Protein 4DZD (pdb70)

Secondary structure (DSSP, 8-state):
-EEEEEEE-GGGSSSHHHHHHHHHTT----EEEEEEEEEETTEEEEEEEESS-----SSEEEEEEEE------TT-EEEEEEEE--EEEEE-TT--B-TTSPBPEEEEE--SHHHHHHHHHHHHGGGEEEEEEEEEEPPPEESSSSTT--EE--EEEEEEEEES-HHHHHHHHHH--SS-GGGT---EEEEE-

GO terms:
  GO:0005515 protein binding (F, IDA)
  GO:0003723 RNA binding (F, IDA)
  GO:0032991 protein-containing complex (C, IDA)
  GO:0004521 RNA endonuclease activity (F, IDA)
  GO:0051607 defense response to virus (P, IMP)
  GO:0006396 RNA processing (P, IMP)
  GO:0005515 protein binding (F, IPI)
  GO:0032991 protein-containing complex (C, IPI)
  GO:0099048 CRISPR-cas system (P, IDA)

CATH classification: 3.30.70.1200 (+1 more: 3.30.70.1210)

B-factor: mean 29.51, std 12.32, range [10.91, 77.41]

Organism: Escherichia coli (strain K12) (NCBI:txid83333)

InterPro domains:
  IPR010179 CRISPR-associated protein Cse3 [PF08798] (1-198)
  IPR010179 CRISPR-associated protein Cse3 [SM01101] (1-198)
  IPR010179 CRISPR-associated protein Cse3 [TIGR01907] (1-199)

Sequence (193 aa):
MMYLSKVIIARAWSRDLYQLHQGLWHLFPNDFLFHVEKRNTPEGCHVLLQSAQMPVSTAVATVIKTKQVEFQLQVGVPLYFRLRANPIKTILDNQKRLDSKGNIKRCRVPLIKEAEQIAWLQRKLGNAARVEDVHPISSERPQQYFSGDGKSGKIQQTVCFEGVLTINNDAPALIDLVQQGIGPAKSMGCGLLSLAPL

Solvent-accessible surface area: 11169 Å² total; per-residue (Å²): 56,42,40,1,55,0,30,0,34,84,58,142,5,158,66,4,154,47,0,51,79,9,0,154,107,0,45,92,147,178,18,9,1,8,17,58,110,70,115,22,114,86,2,0,31,0,20,0,6,2,73,92,107,13,67,57,46,107,34,0,64,30,82,120,46,122,105,39,135,63,141,33,104,104,47,44,52,9,114,6,60,0,40,0,13,1,39,80,71,67,95,12,129,122,142,124,108,55,117,172,48,90,47,93,161,39,163,36,35,10,130,139,104,80,59,4,40,46,8,0,93,153,82,4,44,106,2,8,153,16,77,73,19,109,22,81,82,49,209,46,44,112,100,54,85,91,86,197,20,39,84,18,56,3,4,6,0,68,13,33,0,30,2,74,44,17,100,36,0,51,70,31,9,91,108,7,5,16,39,29,74,53,29,2,0,0,3,3,26,40,44,106,132

Structure (mmCIF, N/CA/C/O backbone):
data_4DZD
#
_entry.id   4DZD
#
_cell.length_a   59.900
_cell.length_b   59.900
_cell.length_c   128.660
_cell.angle_alpha   90.00
_cell.angle_beta   90.00
_cell.angle_gamma   90.00
#
_symmetry.space_group_name_H-M   'P 41 21 2'
#
loop_
_entity.id
_entity.type
_entity.pdbx_description
1 polymer 'Uncharacterized protein ygcH'
2 non-polymer GLYCEROL
3 water water
#
loop_
_atom_site.group_PDB
_atom_site.id
_atom_site.type_symbol
_atom_site.label_atom_id
_atom_site.label_alt_id
_atom_site.label_comp_id
_atom_site.label_asym_id
_atom_site.label_entity_id
_atom_site.label_seq_id
_atom_site.pdbx_PDB_ins_code
_atom_site.Cartn_x
_atom_site.Cartn_y
_atom_site.Cartn_z
_atom_site.occupancy
_atom_site.B_iso_or_equiv
_atom_site.auth_seq_id
_atom_site.auth_comp_id
_atom_site.auth_asym_id
_atom_site.auth_atom_id
_atom_site.pdbx_PDB_model_num
ATOM 1 N N A MET A 1 20 ? -25.154 -11.643 -5.410 0.49 41.02 1 MET A N 1
ATOM 2 N N B MET A 1 20 ? -25.135 -11.559 -5.581 0.51 41.04 1 MET A N 1
ATOM 3 C CA A MET A 1 20 ? -26.281 -10.913 -4.843 0.49 36.62 1 MET A CA 1
ATOM 4 C CA B MET A 1 20 ? -26.286 -11.011 -4.876 0.51 36.63 1 MET A CA 1
ATOM 5 C C A MET A 1 20 ? -27.530 -11.085 -5.709 0.49 35.56 1 MET A C 1
ATOM 6 C C B MET A 1 20 ? -27.554 -11.220 -5.690 0.51 35.56 1 MET A C 1
ATOM 7 O O A MET A 1 20 ? -27.437 -11.406 -6.895 0.49 35.79 1 MET A O 1
ATOM 8 O O B MET A 1 20 ? -27.498 -11.674 -6.833 0.51 35.82 1 MET A O 1
ATOM 17 N N . TYR A 1 21 ? -28.697 -10.876 -5.104 1.00 30.14 2 TYR A N 1
ATOM 18 C CA . TYR A 1 21 ? -29.971 -11.004 -5.805 1.00 28.50 2 TYR A CA 1
ATOM 19 C C . TYR A 1 21 ? -30.643 -9.660 -5.997 1.00 25.71 2 TYR A C 1
ATOM 20 O O . TYR A 1 21 ? -30.567 -8.790 -5.133 1.00 23.20 2 TYR A O 1
ATOM 29 N N . LEU A 1 22 ? -31.321 -9.504 -7.125 1.00 21.00 3 LEU A N 1
ATOM 30 C CA . LEU A 1 22 ? -32.111 -8.324 -7.391 1.00 20.52 3 LEU A CA 1
ATOM 31 C C . LEU A 1 22 ? -33.547 -8.777 -7.548 1.00 27.48 3 LEU A C 1
ATOM 32 O O . LEU A 1 22 ? -33.831 -9.678 -8.334 1.00 24.57 3 LEU A O 1
ATOM 37 N N . SER A 1 23 ? -34.449 -8.167 -6.791 1.00 22.75 4 SER A N 1
ATOM 38 C CA . SER A 1 23 ? -35.854 -8.538 -6.862 1.00 22.30 4 SER A CA 1
ATOM 39 C C . SER A 1 23 ? -36.738 -7.316 -7.011 1.00 24.05 4 SER A C 1
ATOM 40 O O . SER A 1 23 ? -36.412 -6.223 -6.531 1.00 21.68 4 SER A O 1
ATOM 43 N N . LYS A 1 24 ? -37.859 -7.514 -7.689 1.00 21.80 5 LYS A N 1
ATOM 44 C CA . LYS A 1 24 ? -38.933 -6.538 -7.716 1.00 26.50 5 LYS A CA 1
ATOM 45 C C . LYS A 1 24 ? -39.940 -6.946 -6.646 1.00 27.69 5 LYS A C 1
ATOM 46 O O . LYS A 1 24 ? -40.415 -8.087 -6.637 1.00 23.65 5 LYS A O 1
ATOM 52 N N . VAL A 1 25 ? -40.266 -6.005 -5.763 1.00 21.39 6 VAL A N 1
ATOM 53 C CA . VAL A 1 25 ? -41.116 -6.261 -4.607 1.00 22.06 6 VAL A CA 1
ATOM 54 C C . VAL A 1 25 ? -42.185 -5.187 -4.543 1.00 27.30 6 VAL A C 1
ATOM 55 O O . VAL A 1 25 ? -41.921 -4.022 -4.840 1.00 28.03 6 VAL A O 1
ATOM 59 N N . ILE A 1 26 ? -43.399 -5.586 -4.176 1.00 24.99 7 ILE A N 1
ATOM 60 C CA . ILE A 1 26 ? -44.490 -4.643 -3.994 1.00 26.63 7 ILE A CA 1
ATOM 61 C C . ILE A 1 26 ? -45.009 -4.711 -2.568 1.00 30.63 7 ILE A C 1
ATOM 62 O O . ILE A 1 26 ? -45.451 -5.763 -2.108 1.00 26.86 7 ILE A O 1
ATOM 67 N N . ILE A 1 27 ? -44.959 -3.587 -1.866 1.00 27.13 8 ILE A N 1
ATOM 68 C CA . ILE A 1 27 ? -45.437 -3.538 -0.489 1.00 28.26 8 ILE A CA 1
ATOM 69 C C . ILE A 1 27 ? -46.829 -2.916 -0.436 1.00 28.44 8 ILE A C 1
ATOM 70 O O . ILE A 1 27 ? -47.052 -1.835 -0.984 1.00 30.59 8 ILE A O 1
ATOM 75 N N . ALA A 1 28 ? -47.754 -3.610 0.223 1.00 30.85 9 ALA A N 1
ATOM 76 C CA . ALA A 1 28 ? -49.143 -3.166 0.353 1.00 30.17 9 ALA A CA 1
ATOM 77 C C . ALA A 1 28 ? -49.224 -1.735 0.870 1.00 34.18 9 ALA A C 1
ATOM 78 O O . ALA A 1 28 ? -48.446 -1.339 1.734 1.00 30.78 9 ALA A O 1
ATOM 80 N N . ARG A 1 29 ? -50.177 -0.966 0.355 1.00 36.24 10 ARG A N 1
ATOM 81 C CA . ARG A 1 29 ? -50.290 0.443 0.716 1.00 41.56 10 ARG A CA 1
ATOM 82 C C . ARG A 1 29 ? -50.366 0.675 2.221 1.00 39.51 10 ARG A C 1
ATOM 83 O O . ARG A 1 29 ? -49.656 1.524 2.764 1.00 36.17 10 ARG A O 1
ATOM 91 N N . ALA A 1 30 ? -51.237 -0.073 2.889 1.00 41.97 11 ALA A N 1
ATOM 92 C CA . ALA A 1 30 ? -51.468 0.118 4.317 1.00 43.18 11 ALA A CA 1
ATOM 93 C C . ALA A 1 30 ? -50.199 -0.134 5.121 1.00 40.33 11 ALA A C 1
ATOM 94 O O . ALA A 1 30 ? -50.092 0.275 6.275 1.00 39.72 11 ALA A O 1
ATOM 96 N N . TRP A 1 31 ? -49.235 -0.798 4.495 1.00 35.48 12 TRP A N 1
ATOM 97 C CA . TRP A 1 31 ? -48.018 -1.203 5.181 1.00 39.14 12 TRP A CA 1
ATOM 98 C C . TRP A 1 31 ? -46.783 -0.513 4.624 1.00 33.61 12 TRP A C 1
ATOM 99 O O . TRP A 1 31 ? -45.654 -0.899 4.922 1.00 35.12 12 TRP A O 1
ATOM 110 N N . SER A 1 32 ? -47.000 0.508 3.806 1.00 34.91 13 SER A N 1
ATOM 111 C CA . SER A 1 32 ? -45.895 1.270 3.251 1.00 34.50 13 SER A CA 1
ATOM 112 C C . SER A 1 32 ? -46.212 2.762 3.266 1.00 33.80 13 SER A C 1
ATOM 113 O O . SER A 1 32 ? -45.766 3.511 2.407 1.00 29.95 13 SER A O 1
ATOM 116 N N . ARG A 1 33 ? -46.989 3.193 4.253 1.00 32.10 14 ARG A N 1
ATOM 117 C CA . ARG A 1 33 ? -47.367 4.600 4.332 1.00 41.77 14 ARG A CA 1
ATOM 118 C C . ARG A 1 33 ? -46.265 5.475 4.931 1.00 42.53 14 ARG A C 1
ATOM 119 O O . ARG A 1 33 ? -46.038 6.599 4.471 1.00 33.77 14 ARG A O 1
ATOM 127 N N . ASP A 1 34 ? -45.577 4.959 5.947 1.00 37.16 15 ASP A N 1
ATOM 128 C CA . ASP A 1 34 ? -44.458 5.692 6.546 1.00 43.68 15 ASP A CA 1
ATOM 129 C C . ASP A 1 34 ? -43.100 5.128 6.124 1.00 43.01 15 ASP A C 1
ATOM 130 O O . ASP A 1 34 ? -42.938 3.923 5.925 1.00 39.15 15 ASP A O 1
ATOM 135 N N . LEU A 1 35 ? -42.132 6.023 5.984 1.00 38.27 16 LEU A N 1
ATOM 136 C CA . LEU A 1 35 ? -40.761 5.661 5.648 1.00 36.94 16 LEU A CA 1
ATOM 137 C C . LEU A 1 35 ? -40.242 4.528 6.557 1.00 33.34 16 LEU A C 1
ATOM 138 O O . LEU A 1 35 ? -39.617 3.564 6.104 1.00 32.40 16 LEU A O 1
ATOM 143 N N . TYR A 1 36 ? -40.504 4.659 7.849 1.00 36.44 17 TYR A N 1
ATOM 144 C CA . TYR A 1 36 ? -40.097 3.659 8.822 1.00 35.06 17 TYR A CA 1
ATOM 145 C C . TYR A 1 36 ? -40.618 2.263 8.453 1.00 34.17 17 TYR A C 1
ATOM 146 O O . TYR A 1 36 ? -39.928 1.260 8.632 1.00 29.02 17 TYR A O 1
ATOM 155 N N . GLN A 1 37 ? -41.839 2.206 7.930 1.00 28.15 18 GLN A N 1
ATOM 156 C CA . GLN A 1 37 ? -42.503 0.935 7.643 1.00 32.37 18 GLN A CA 1
ATOM 157 C C . GLN A 1 37 ? -41.848 0.159 6.503 1.00 33.29 18 GLN A C 1
ATOM 158 O O . GLN A 1 37 ? -41.827 -1.079 6.507 1.00 26.44 18 GLN A O 1
ATOM 164 N N . LEU A 1 38 ? -41.346 0.883 5.507 1.00 29.53 19 LEU A N 1
ATOM 165 C CA . LEU A 1 38 ? -40.781 0.233 4.328 1.00 29.46 19 LEU A CA 1
ATOM 166 C C . LEU A 1 38 ? -39.689 -0.753 4.713 1.00 24.08 19 LEU A C 1
ATOM 167 O O . LEU A 1 38 ? -39.788 -1.940 4.397 1.00 22.86 19 LEU A O 1
ATOM 172 N N . HIS A 1 39 ? -38.648 -0.271 5.393 1.00 20.96 20 HIS A N 1
ATOM 173 C CA . HIS A 1 39 ? -37.557 -1.156 5.804 1.00 22.57 20 HIS A CA 1
ATOM 174 C C . HIS A 1 39 ? -38.108 -2.342 6.615 1.00 23.51 20 HIS A C 1
ATOM 175 O O . HIS A 1 39 ? -37.718 -3.489 6.401 1.00 24.31 20 HIS A O 1
ATOM 182 N N . GLN A 1 40 ? -39.021 -2.059 7.539 1.00 24.52 21 GLN A N 1
ATOM 183 C CA . GLN A 1 40 ? -39.600 -3.103 8.389 1.00 25.63 21 GLN A CA 1
ATOM 184 C C . GLN A 1 40 ? -40.254 -4.211 7.576 1.00 23.18 21 GLN A C 1
ATOM 185 O O . GLN A 1 40 ? -40.026 -5.393 7.824 1.00 25.68 21 GLN A O 1
ATOM 191 N N . GLY A 1 41 ? -41.094 -3.811 6.625 1.00 25.20 22 GLY A N 1
ATOM 192 C CA . GLY A 1 41 ? -41.777 -4.746 5.757 1.00 25.58 22 GLY A CA 1
ATOM 193 C C . GLY A 1 41 ? -40.795 -5.562 4.945 1.00 25.17 22 GLY A C 1
ATOM 194 O O . GLY A 1 41 ? -40.971 -6.766 4.770 1.00 19.50 22 GLY A O 1
ATOM 195 N N . LEU A 1 42 ? -39.750 -4.909 4.444 1.00 20.42 23 LEU A N 1
ATOM 196 C CA . LEU A 1 42 ? -38.747 -5.594 3.635 1.00 17.35 23 LEU A CA 1
ATOM 197 C C . LEU A 1 42 ? -37.902 -6.566 4.465 1.00 19.34 23 LEU A C 1
ATOM 198 O O . LEU A 1 42 ? -37.530 -7.650 4.002 1.00 21.14 23 LEU A O 1
ATOM 203 N N . TRP A 1 43 ? -37.592 -6.167 5.691 1.00 19.52 24 TRP A N 1
ATOM 204 C CA . TRP A 1 43 ? -36.820 -7.001 6.606 1.00 22.99 24 TRP A CA 1
ATOM 205 C C . TRP A 1 43 ? -37.493 -8.363 6.800 1.00 21.18 24 TRP A C 1
ATOM 206 O O . TRP A 1 43 ? -36.814 -9.385 6.904 1.00 17.88 24 TRP A O 1
ATOM 217 N N . HIS A 1 44 ? -38.824 -8.382 6.847 1.00 22.06 25 HIS A N 1
ATOM 218 C CA . HIS A 1 44 ? -39.546 -9.641 7.070 1.00 22.64 25 HIS A CA 1
ATOM 219 C C . HIS A 1 44 ? -39.474 -10.618 5.894 1.00 25.51 25 HIS A C 1
ATOM 220 O O . HIS A 1 44 ? -39.977 -11.744 5.988 1.00 21.91 25 HIS A O 1
ATOM 227 N N . LEU A 1 45 ? -38.863 -10.191 4.790 1.00 20.02 26 LEU A N 1
ATOM 228 C CA . LEU A 1 45 ? -38.716 -11.057 3.614 1.00 19.53 26 LEU A CA 1
ATOM 229 C C . LEU A 1 45 ? -37.614 -12.096 3.798 1.00 21.83 26 LEU A C 1
ATOM 230 O O . LEU A 1 45 ? -37.394 -12.961 2.934 1.00 20.98 26 LEU A O 1
ATOM 235 N N . PHE A 1 46 ? -36.907 -12.020 4.918 1.00 21.24 27 PHE A N 1
ATOM 236 C CA . PHE A 1 46 ? -35.754 -12.893 5.108 1.00 25.22 27 PHE A CA 1
ATOM 237 C C . PHE A 1 46 ? -35.886 -13.751 6.355 1.00 28.44 27 PHE A C 1
ATOM 238 O O . PHE A 1 46 ? -35.203 -13.519 7.357 1.00 31.55 27 PHE A O 1
ATOM 246 N N . PRO A 1 47 ? -36.769 -14.762 6.284 1.00 30.13 28 PRO A N 1
ATOM 247 C CA . PRO A 1 47 ? -37.121 -15.618 7.424 1.00 35.92 28 PRO A CA 1
ATOM 248 C C . PRO A 1 47 ? -36.063 -16.687 7.717 1.00 35.32 28 PRO A C 1
ATOM 249 O O . PRO A 1 47 ? -36.013 -17.187 8.841 1.00 35.09 28 PRO A O 1
ATOM 253 N N . ASN A 1 48 ? -35.243 -17.033 6.726 1.00 28.80 29 ASN A N 1
ATOM 254 C CA . ASN A 1 48 ? -34.266 -18.111 6.876 1.00 36.71 29 ASN A CA 1
ATOM 255 C C . ASN A 1 48 ? -33.084 -17.734 7.773 1.00 45.49 29 ASN A C 1
ATOM 256 O O . ASN A 1 48 ? -32.803 -16.554 7.993 1.00 48.86 29 ASN A O 1
ATOM 261 N N . ASP A 1 55 ? -29.253 -7.322 6.261 1.00 49.02 36 ASP A N 1
ATOM 262 C CA . ASP A 1 55 ? -28.430 -6.470 5.405 1.00 35.12 36 ASP A CA 1
ATOM 263 C C . ASP A 1 55 ? -28.831 -6.535 3.931 1.00 39.00 36 ASP A C 1
ATOM 264 O O . ASP A 1 55 ? -28.364 -7.392 3.185 1.00 47.31 36 ASP A O 1
ATOM 269 N N . PHE A 1 56 ? -29.692 -5.612 3.525 1.00 25.01 37 PHE A N 1
ATOM 270 C CA . PHE A 1 56 ? -30.157 -5.515 2.150 1.00 22.01 37 PHE A CA 1
ATOM 271 C C . PHE A 1 56 ? -30.250 -4.037 1.809 1.00 18.89 37 PHE A C 1
ATOM 272 O O . PHE A 1 56 ? -30.211 -3.193 2.710 1.00 17.93 37 PHE A O 1
ATOM 280 N N . LEU A 1 57 ? -30.366 -3.729 0.517 1.00 14.96 38 LEU A N 1
ATOM 281 C CA . LEU A 1 57 ? -30.505 -2.351 0.040 1.00 17.77 38 LEU A CA 1
ATOM 282 C C . LEU A 1 57 ? -31.775 -2.261 -0.802 1.00 16.31 38 LEU A C 1
ATOM 283 O O . LEU A 1 57 ? -32.201 -3.263 -1.379 1.00 14.27 38 LEU A O 1
ATOM 288 N N . PHE A 1 58 ? -32.406 -1.091 -0.852 1.00 13.50 39 PHE A N 1
ATOM 289 C CA . PHE A 1 58 ? -33.566 -0.922 -1.733 1.00 14.52 39 PHE A CA 1
ATOM 290 C C . PHE A 1 58 ? -33.692 0.453 -2.385 1.00 17.42 39 PHE A C 1
ATOM 291 O O . PHE A 1 58 ? -33.127 1.452 -1.916 1.00 13.51 39 PHE A O 1
ATOM 299 N N . HIS A 1 59 ? -34.455 0.489 -3.474 1.00 14.89 40 HIS A N 1
ATOM 300 C CA . HIS A 1 59 ? -34.679 1.704 -4.237 1.00 15.72 40 HIS A CA 1
ATOM 301 C C . HIS A 1 59 ? -36.151 1.762 -4.585 1.00 19.66 40 HIS A C 1
ATOM 302 O O . HIS A 1 59 ? -36.649 0.916 -5.322 1.00 19.06 40 HIS A O 1
ATOM 309 N N . VAL A 1 60 ? -36.855 2.752 -4.056 1.00 17.81 41 VAL A N 1
ATOM 310 C CA . VAL A 1 60 ? -38.270 2.887 -4.353 1.00 19.38 41 VAL A CA 1
ATOM 311 C C . VAL A 1 60 ? -38.476 3.308 -5.810 1.00 27.51 41 VAL A C 1
ATOM 312 O O . VAL A 1 60 ? -37.999 4.360 -6.239 1.00 24.61 41 VAL A O 1
ATOM 316 N N . GLU A 1 61 ? -39.180 2.471 -6.564 1.00 20.28 42 GLU A N 1
ATOM 317 C CA . GLU A 1 61 ? -39.459 2.745 -7.973 1.00 32.88 42 GLU A CA 1
ATOM 318 C C . GLU A 1 61 ? -40.791 3.468 -8.188 1.00 35.12 42 GLU A C 1
ATOM 319 O O . GLU A 1 61 ? -40.914 4.308 -9.083 1.00 34.59 42 GLU A O 1
ATOM 325 N N . LYS A 1 62 ? -41.790 3.120 -7.384 1.00 32.25 43 LYS A N 1
ATOM 326 C CA . LYS A 1 62 ? -43.096 3.772 -7.443 1.00 34.35 43 LYS A CA 1
ATOM 327 C C . LYS A 1 62 ? -43.648 3.898 -6.037 1.00 34.89 43 LYS A C 1
ATOM 328 O O . LYS A 1 62 ? -43.983 2.900 -5.409 1.00 33.82 43 LYS A O 1
ATOM 334 N N . ARG A 1 63 ? -43.772 5.122 -5.547 1.00 33.48 44 ARG A N 1
ATOM 335 C CA . ARG A 1 63 ? -44.087 5.322 -4.139 1.00 38.70 44 ARG A CA 1
ATOM 336 C C . ARG A 1 63 ? -45.553 5.084 -3.755 1.00 49.01 44 ARG A C 1
ATOM 337 O O . ARG A 1 63 ? -45.836 4.536 -2.682 1.00 44.72 44 ARG A O 1
ATOM 345 N N . ASN A 1 64 ? -46.480 5.497 -4.617 1.00 52.46 45 ASN A N 1
ATOM 346 C CA . ASN A 1 64 ? -47.907 5.383 -4.305 1.00 53.79 45 ASN A CA 1
ATOM 347 C C . ASN A 1 64 ? -48.770 4.890 -5.465 1.00 56.15 45 ASN A C 1
ATOM 348 O O . ASN A 1 64 ? -49.144 5.663 -6.347 1.00 57.89 45 ASN A O 1
ATOM 353 N N . THR A 1 65 ? -49.081 3.600 -5.456 1.00 53.51 46 THR A N 1
ATOM 354 C CA . THR A 1 65 ? -50.024 3.032 -6.407 1.00 51.13 46 THR A CA 1
ATOM 355 C C . THR A 1 65 ? -51.141 2.379 -5.605 1.00 53.07 46 THR A C 1
ATOM 356 O O . THR A 1 65 ? -51.033 2.261 -4.382 1.00 53.18 46 THR A O 1
ATOM 360 N N . PRO A 1 66 ? -52.224 1.965 -6.282 1.00 54.33 47 PRO A N 1
ATOM 361 C CA . PRO A 1 66 ? -53.309 1.254 -5.597 1.00 51.85 47 PRO A CA 1
ATOM 362 C C . PRO A 1 66 ? -52.769 0.072 -4.794 1.00 49.44 47 PRO A C 1
ATOM 363 O O . PRO A 1 66 ? -53.129 -0.098 -3.628 1.00 47.79 47 PRO A O 1
ATOM 367 N N . GLU A 1 67 ? -51.903 -0.723 -5.417 1.00 49.50 48 GLU A N 1
ATOM 368 C CA . GLU A 1 67 ? -51.370 -1.924 -4.782 1.00 44.93 48 GLU A CA 1
ATOM 369 C C . GLU A 1 67 ? -50.189 -1.653 -3.844 1.00 45.07 48 GLU A C 1
ATOM 370 O O . GLU A 1 67 ? -49.634 -2.577 -3.254 1.00 42.21 48 GLU A O 1
ATOM 376 N N . GLY A 1 68 ? -49.802 -0.390 -3.707 1.00 41.63 49 GLY A N 1
ATOM 377 C CA . GLY A 1 68 ? -48.768 -0.029 -2.756 1.00 38.37 49 GLY A CA 1
ATOM 378 C C . GLY A 1 68 ? -47.482 0.498 -3.369 1.00 41.04 49 GLY A C 1
ATOM 379 O O . GLY A 1 68 ? -47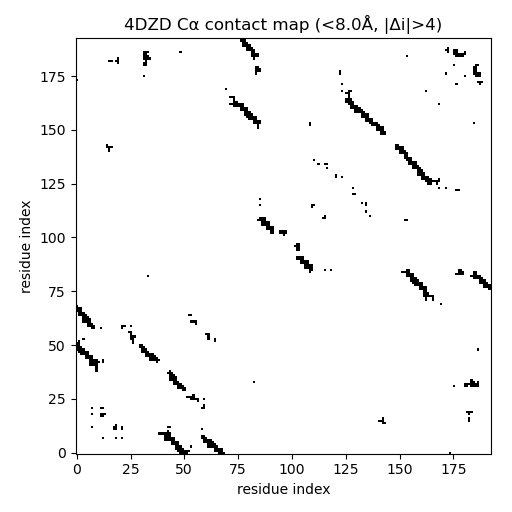.489 1.142 -4.421 1.00 37.38 49 GLY A O 1
ATOM 380 N N . CYS A 1 69 ? -46.371 0.216 -2.693 1.00 36.07 50 CYS A N 1
ATOM 381 C CA . CYS A 1 69 ? -45.060 0.762 -3.044 1.00 31.76 50 CYS A CA 1
ATOM 382 C C . CYS A 1 69 ? -44.213 -0.255 -3.813 1.00 30.15 50 CYS A C 1
ATOM 383 O O . CYS A 1 69 ? -43.933 -1.339 -3.295 1.00 28.78 50 CYS A O 1
ATOM 386 N N . HIS A 1 70 ? -43.811 0.094 -5.039 1.00 26.75 51 HIS A N 1
ATOM 387 C CA . HIS A 1 70 ? -42.937 -0.754 -5.856 1.00 27.49 51 HIS A CA 1
ATOM 388 C C . HIS A 1 70 ? -41.463 -0.480 -5.569 1.00 26.22 51 HIS A C 1
ATOM 389 O O . HIS A 1 70 ? -40.991 0.648 -5.696 1.00 25.36 51 HIS A O 1
ATOM 396 N N . VAL A 1 71 ? -40.735 -1.530 -5.219 1.00 21.92 52 VAL A N 1
ATOM 397 C CA . VAL A 1 71 ? -39.360 -1.398 -4.780 1.00 21.59 52 VAL A CA 1
ATOM 398 C C . VAL A 1 71 ? -38.449 -2.313 -5.588 1.00 23.92 52 VAL A C 1
ATOM 399 O O . VAL A 1 71 ? -38.863 -3.402 -5.994 1.00 24.40 52 VAL A O 1
ATOM 403 N N . LEU A 1 72 ? -37.221 -1.862 -5.850 1.00 18.20 53 LEU A N 1
ATOM 404 C CA . LEU A 1 72 ? -36.158 -2.763 -6.285 1.00 18.44 53 LEU A CA 1
ATOM 405 C C . LEU A 1 72 ? -35.326 -3.120 -5.056 1.00 18.23 53 LEU A C 1
ATOM 406 O O . LEU A 1 72 ? -34.890 -2.233 -4.329 1.00 17.59 53 LEU A O 1
ATOM 411 N N . LEU A 1 73 ? -35.099 -4.411 -4.839 1.00 14.89 54 LEU A N 1
ATOM 412 C CA . LEU A 1 73 ? -34.462 -4.902 -3.625 1.00 17.03 54 LEU A CA 1
ATOM 413 C C . LEU A 1 73 ? -33.194 -5.671 -3.948 1.00 19.15 54 LEU A C 1
ATOM 414 O O . LEU A 1 73 ? -33.232 -6.643 -4.705 1.00 19.20 54 LEU A O 1
ATOM 419 N N . GLN A 1 74 ? -32.073 -5.259 -3.362 1.00 14.65 55 GLN A N 1
ATOM 420 C CA . GLN A 1 74 ? -30.820 -5.989 -3.533 1.00 16.47 55 GLN A CA 1
ATOM 421 C C . GLN A 1 74 ? -30.473 -6.678 -2.237 1.00 18.67 55 GLN A C 1
ATOM 422 O O . GLN A 1 74 ? -30.452 -6.042 -1.173 1.00 15.40 55 GLN A O 1
ATOM 428 N N . SER A 1 75 ? -30.218 -7.981 -2.300 1.00 17.60 56 SER A N 1
ATOM 429 C CA . SER A 1 75 ? -30.007 -8.738 -1.061 1.00 23.16 56 SER A CA 1
ATOM 430 C C . SER A 1 75 ? -29.074 -9.917 -1.254 1.00 24.74 56 SER A C 1
ATOM 431 O O . SER A 1 75 ? -28.941 -10.428 -2.357 1.00 26.65 56 SER A O 1
ATOM 434 N N . ALA A 1 76 ? -28.443 -10.359 -0.172 1.00 23.57 57 ALA A N 1
ATOM 435 C CA . ALA A 1 76 ? -27.555 -11.514 -0.241 1.00 29.27 57 ALA A CA 1
ATOM 436 C C . ALA A 1 76 ? -28.343 -12.833 -0.318 1.00 36.57 57 ALA A C 1
ATOM 437 O O . ALA A 1 76 ? -27.851 -13.833 -0.846 1.00 39.93 57 ALA A O 1
ATOM 439 N N . GLN A 1 77 ? -29.567 -12.825 0.198 1.00 29.66 58 GLN A N 1
ATOM 440 C CA . GLN A 1 77 ? -30.424 -14.014 0.179 1.00 35.53 58 GLN A CA 1
ATOM 441 C C . GLN A 1 77 ? -31.645 -13.763 -0.695 1.00 33.14 58 GLN A C 1
ATOM 442 O O . GLN A 1 77 ? -32.018 -12.611 -0.948 1.00 28.86 58 GLN A O 1
ATOM 448 N N . MET A 1 78 ? -32.276 -14.833 -1.161 1.00 30.33 59 MET A N 1
ATOM 449 C CA . MET A 1 78 ? -33.487 -14.675 -1.953 1.00 31.34 59 MET A CA 1
ATOM 450 C C . MET A 1 78 ? -34.623 -14.321 -1.006 1.00 26.54 59 MET A C 1
ATOM 451 O O . MET A 1 78 ? -34.787 -14.965 0.028 1.00 30.77 59 MET A O 1
ATOM 456 N N . PRO A 1 79 ? -35.389 -13.273 -1.333 1.00 22.30 60 PRO A N 1
ATOM 457 C CA . PRO A 1 79 ? -36.470 -12.889 -0.420 1.00 22.81 60 PRO A CA 1
ATOM 458 C C . PRO A 1 79 ? -37.628 -13.877 -0.499 1.00 26.15 60 PRO A C 1
ATOM 459 O O . PRO A 1 79 ? -37.831 -14.516 -1.540 1.00 21.43 60 PRO A O 1
ATOM 463 N N . VAL A 1 80 ? -38.379 -13.972 0.593 1.00 19.24 61 VAL A N 1
ATOM 464 C CA . VAL A 1 80 ? -39.552 -14.842 0.690 1.00 23.02 61 VAL A CA 1
ATOM 465 C C . VAL A 1 80 ? -40.784 -13.982 0.966 1.00 24.41 61 VAL A C 1
ATOM 466 O O . VAL A 1 80 ? -40.852 -13.299 1.984 1.00 23.05 61 VAL A O 1
ATOM 470 N N . SER A 1 81 ? -41.759 -14.013 0.071 1.00 19.52 62 SER A N 1
ATOM 471 C CA . SER A 1 81 ? -42.935 -13.165 0.219 1.00 22.00 62 SER A CA 1
ATOM 472 C C . SER A 1 81 ? -43.641 -13.299 1.573 1.00 24.09 62 SER A C 1
ATOM 473 O O . SER A 1 81 ? -43.657 -14.379 2.180 1.00 24.38 62 SER A O 1
ATOM 476 N N . THR A 1 82 ? -44.227 -12.194 2.035 1.00 23.61 63 THR A N 1
ATOM 477 C CA . THR A 1 82 ? -45.093 -12.204 3.211 1.00 23.04 63 THR A CA 1
ATOM 478 C C . THR A 1 82 ? -46.500 -11.835 2.760 1.00 22.98 63 THR A C 1
ATOM 479 O O . THR A 1 82 ? -46.772 -11.727 1.560 1.00 24.95 63 THR A O 1
ATOM 483 N N . ALA A 1 83 ? -47.391 -11.621 3.722 1.00 21.77 64 ALA A N 1
ATOM 484 C CA . ALA A 1 83 ? -48.765 -11.235 3.414 1.00 25.87 64 ALA A CA 1
ATOM 485 C C . ALA A 1 83 ? -48.805 -9.820 2.841 1.00 26.69 64 ALA A C 1
ATOM 486 O O . ALA A 1 83 ? -49.658 -9.497 2.014 1.00 28.82 64 ALA A O 1
ATOM 488 N N . VAL A 1 84 ? -47.872 -8.979 3.282 1.00 24.17 65 VAL A N 1
ATOM 489 C CA . VAL A 1 84 ? -47.883 -7.569 2.878 1.00 29.27 65 VAL A CA 1
ATOM 490 C C . VAL A 1 84 ? -46.803 -7.199 1.850 1.00 28.40 65 VAL A C 1
ATOM 491 O O . VAL A 1 84 ? -46.937 -6.206 1.143 1.00 28.79 65 VAL A O 1
ATOM 495 N N . ALA A 1 85 ? -45.741 -7.995 1.768 1.00 23.63 66 ALA A N 1
ATOM 496 C CA . ALA A 1 85 ? -44.672 -7.740 0.802 1.00 25.88 66 ALA A CA 1
ATOM 497 C C . ALA A 1 85 ? -44.563 -8.882 -0.195 1.00 25.39 66 ALA A C 1
ATOM 498 O O . ALA A 1 85 ? -44.134 -9.985 0.149 1.00 24.12 66 ALA A O 1
ATOM 500 N N . THR A 1 86 ? -44.958 -8.609 -1.433 1.00 21.10 67 THR A N 1
ATOM 501 C CA . THR A 1 86 ? -45.000 -9.633 -2.461 1.00 23.13 67 THR A CA 1
ATOM 502 C C . THR A 1 86 ? -43.798 -9.537 -3.388 1.00 27.42 67 THR A C 1
ATOM 503 O O . THR A 1 86 ? -43.602 -8.516 -4.059 1.00 26.32 67 THR A O 1
ATOM 507 N N . VAL A 1 87 ? -42.994 -10.599 -3.409 1.00 23.83 68 VAL A N 1
ATOM 508 C CA . VAL A 1 87 ? -41.861 -10.696 -4.320 1.00 23.47 68 VAL A CA 1
ATOM 509 C C . VAL A 1 87 ? -42.396 -11.044 -5.704 1.00 31.39 68 VAL A C 1
ATOM 510 O O . VAL A 1 87 ? -42.856 -12.165 -5.921 1.00 28.11 68 VAL A O 1
ATOM 514 N N . ILE A 1 88 ? -42.345 -10.089 -6.629 1.00 29.34 69 ILE A N 1
ATOM 515 C CA . ILE A 1 88 ? -42.866 -10.304 -7.975 1.00 35.60 69 ILE A CA 1
ATOM 516 C C . ILE A 1 88 ? -41.915 -11.140 -8.822 1.00 40.84 69 ILE A C 1
ATOM 517 O O . ILE A 1 88 ? -42.352 -11.963 -9.628 1.00 39.28 69 ILE A O 1
ATOM 522 N N . LYS A 1 89 ? -40.615 -10.918 -8.647 1.00 31.83 70 LYS A N 1
ATOM 523 C CA . LYS A 1 89 ? -39.608 -11.666 -9.392 1.00 34.70 70 LYS A CA 1
ATOM 524 C C . LYS A 1 89 ? -38.236 -11.463 -8.774 1.00 32.50 70 LYS A C 1
ATOM 525 O O . LYS A 1 89 ? -37.963 -10.415 -8.196 1.00 27.93 70 LYS A O 1
ATOM 531 N N . THR A 1 90 ? -37.379 -12.471 -8.892 1.00 29.29 71 THR A N 1
ATOM 532 C CA . THR A 1 90 ? -36.017 -12.394 -8.372 1.00 28.15 71 THR A CA 1
ATOM 533 C C . THR A 1 90 ? -35.029 -12.862 -9.436 1.00 36.00 71 THR A C 1
ATOM 534 O O . THR A 1 90 ? -35.268 -13.863 -10.107 1.00 37.05 71 THR A O 1
ATOM 538 N N . LYS A 1 91 ? -33.925 -12.136 -9.595 1.00 35.96 72 LYS A N 1
ATOM 539 C CA . LYS A 1 91 ? -32.861 -12.538 -10.520 1.00 37.65 72 LYS A CA 1
ATOM 540 C C . LYS A 1 91 ? -31.512 -12.485 -9.811 1.00 44.30 72 LYS A C 1
ATOM 541 O O . LYS A 1 91 ? -31.190 -11.491 -9.158 1.00 40.68 72 LYS A O 1
ATOM 547 N N . GLN A 1 92 ? -30.724 -13.549 -9.922 1.00 43.67 73 GLN A N 1
ATOM 548 C CA . GLN A 1 92 ? -29.389 -13.528 -9.336 1.00 42.73 73 GLN A CA 1
ATOM 549 C C . GLN A 1 92 ? -28.406 -12.854 -10.275 1.00 43.36 73 GLN A C 1
ATOM 550 O O . GLN A 1 92 ? -28.459 -13.046 -11.490 1.00 50.32 73 GLN A O 1
ATOM 556 N N . VAL A 1 93 ? -27.508 -12.059 -9.707 1.00 42.63 74 VAL A N 1
ATOM 557 C CA . VAL A 1 93 ? -26.466 -11.430 -10.506 1.00 50.60 74 VAL A CA 1
ATOM 558 C C . VAL A 1 93 ? -25.101 -12.038 -10.200 1.00 52.36 74 VAL A C 1
ATOM 559 O O . VAL A 1 93 ? -24.686 -12.124 -9.042 1.00 51.56 74 VAL A O 1
ATOM 563 N N . GLU A 1 94 ? -24.435 -12.503 -11.251 1.00 54.81 75 GLU A N 1
ATOM 564 C CA . GLU A 1 94 ? -23.016 -12.808 -11.199 1.00 58.98 75 GLU A CA 1
ATOM 565 C C . GLU A 1 94 ? -22.343 -11.745 -12.057 1.00 58.69 75 GLU A C 1
ATOM 566 O O . GLU A 1 94 ? -22.762 -11.490 -13.188 1.00 57.71 75 GLU A O 1
ATOM 572 N N . PHE A 1 95 ? -21.319 -11.103 -11.508 1.00 61.21 76 PHE A N 1
ATOM 573 C CA . PHE A 1 95 ? -20.708 -9.961 -12.174 1.00 56.29 76 PHE A CA 1
ATOM 574 C C . PHE A 1 95 ? -19.614 -10.352 -13.157 1.00 56.84 76 PHE A C 1
ATOM 575 O O . PHE A 1 95 ? -18.840 -11.276 -12.907 1.00 55.82 76 PHE A O 1
ATOM 583 N N . GLN A 1 96 ? -19.573 -9.640 -14.282 1.00 58.43 77 GLN A N 1
ATOM 584 C CA . GLN A 1 96 ? -18.539 -9.826 -15.298 1.00 58.59 77 GLN A CA 1
ATOM 585 C C . GLN A 1 96 ? -18.015 -8.461 -15.742 1.00 52.03 77 GLN A C 1
ATOM 586 O O . GLN A 1 96 ? -18.409 -7.937 -16.788 1.00 51.22 77 GLN A O 1
ATOM 592 N N . LEU A 1 97 ? -17.125 -7.894 -14.933 1.00 48.53 78 LEU A N 1
ATOM 593 C CA . LEU A 1 97 ? -16.622 -6.544 -15.158 1.00 38.87 78 LEU A CA 1
ATOM 594 C C . LEU A 1 97 ? -15.161 -6.523 -15.589 1.00 44.85 78 LEU A C 1
ATOM 595 O O . LEU A 1 97 ? -14.311 -7.198 -14.995 1.00 38.23 78 LEU A O 1
ATOM 600 N N . GLN A 1 98 ? -14.875 -5.731 -16.617 1.00 40.11 79 GLN A N 1
ATOM 601 C CA . GLN A 1 98 ? -13.504 -5.485 -17.032 1.00 32.12 79 GLN A CA 1
ATOM 602 C C . GLN A 1 98 ? -13.203 -3.992 -16.954 1.00 32.27 79 GLN A C 1
ATOM 603 O O . GLN A 1 98 ? -14.095 -3.137 -17.116 1.00 25.86 79 GLN A O 1
ATOM 609 N N . VAL A 1 99 ? -11.943 -3.671 -16.710 1.00 23.94 80 VAL A N 1
ATOM 610 C CA . VAL A 1 99 ? -11.520 -2.275 -16.704 1.00 23.37 80 VAL A CA 1
ATOM 611 C C . VAL A 1 99 ? -11.853 -1.647 -18.057 1.00 24.09 80 VAL A C 1
ATOM 612 O O . VAL A 1 99 ? -11.775 -2.314 -19.087 1.00 26.72 80 VAL A O 1
ATOM 616 N N . GLY A 1 100 ? -12.263 -0.380 -18.054 1.00 21.06 81 GLY A N 1
ATOM 617 C CA . GLY A 1 100 ? -12.508 0.336 -19.297 1.00 20.62 81 GLY A CA 1
ATOM 618 C C . GLY A 1 100 ? -13.920 0.181 -19.837 1.00 16.80 81 GLY A C 1
ATOM 619 O O . GLY A 1 100 ? -14.293 0.813 -20.820 1.00 21.20 81 GLY A O 1
ATOM 620 N N . VAL A 1 101 ? -14.713 -0.663 -19.194 1.00 15.55 82 VAL A N 1
ATOM 621 C CA . VAL A 1 101 ? -16.097 -0.876 -19.613 1.00 19.77 82 VAL A CA 1
ATOM 622 C C . VAL A 1 101 ? -16.987 0.297 -19.165 1.00 21.00 82 VAL A C 1
ATOM 623 O O . VAL A 1 101 ? -16.977 0.671 -17.997 1.00 17.72 82 VAL A O 1
ATOM 627 N N . PRO A 1 102 ? -17.756 0.882 -20.096 1.00 15.98 83 PRO A N 1
ATOM 628 C CA . PRO A 1 102 ? -18.716 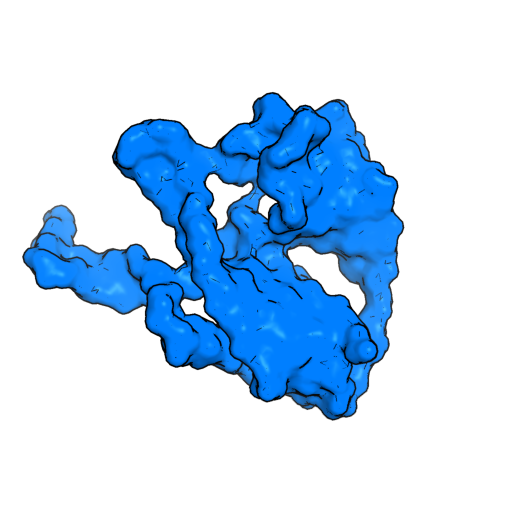1.916 -19.685 1.00 19.53 83 PRO A CA 1
ATOM 629 C C . PRO A 1 102 ? -20.011 1.275 -19.194 1.00 19.87 83 PRO A C 1
ATOM 630 O O . PRO A 1 102 ? -20.396 0.238 -19.736 1.00 16.45 83 PRO A O 1
ATOM 634 N N . LEU A 1 103 ? -20.662 1.881 -18.198 1.00 17.10 84 LEU A N 1
ATOM 635 C CA . LEU A 1 103 ? -21.934 1.382 -17.675 1.00 14.83 84 LEU A CA 1
ATOM 636 C C . LEU A 1 103 ? -22.869 2.524 -17.347 1.00 16.53 84 LEU A C 1
ATOM 637 O O . LEU A 1 103 ? -22.425 3.584 -16.911 1.00 14.03 84 LEU A O 1
ATOM 642 N N . TYR A 1 104 ? -24.166 2.318 -17.537 1.00 12.00 85 TYR A N 1
ATOM 643 C CA . TYR A 1 104 ? -25.126 3.263 -16.991 1.00 14.03 85 TYR A CA 1
ATOM 644 C C . TYR A 1 104 ? -25.106 3.054 -15.487 1.00 16.96 85 TYR A C 1
ATOM 645 O O . TYR A 1 104 ? -24.881 1.940 -15.035 1.00 15.64 85 TYR A O 1
ATOM 654 N N . PHE A 1 105 ? -25.358 4.105 -14.712 1.00 14.68 86 PHE A N 1
ATOM 655 C CA . PHE A 1 105 ? -25.508 3.930 -13.272 1.00 13.43 86 PHE A CA 1
ATOM 656 C C . PHE A 1 105 ? -26.689 4.746 -12.787 1.00 16.39 86 PHE A C 1
ATOM 657 O O . PHE A 1 105 ? -27.070 5.744 -13.412 1.00 16.34 86 PHE A O 1
ATOM 665 N N . ARG A 1 106 ? -27.299 4.283 -11.701 1.00 13.28 87 ARG A N 1
ATOM 666 C CA . ARG A 1 106 ? -28.325 5.045 -11.006 1.00 16.41 87 ARG A CA 1
ATOM 667 C C . ARG A 1 106 ? -28.087 4.879 -9.509 1.00 16.20 87 ARG A C 1
ATOM 668 O O . ARG A 1 106 ? -27.828 3.780 -9.046 1.00 14.85 87 ARG A O 1
ATOM 676 N N . LEU A 1 107 ? -28.171 5.972 -8.765 1.00 12.73 88 LEU A N 1
ATOM 677 C CA . LEU A 1 107 ? -27.919 5.924 -7.332 1.00 15.57 88 LEU A CA 1
ATOM 678 C C . LEU A 1 107 ? -28.754 6.994 -6.656 1.00 16.06 88 LEU A C 1
ATOM 679 O O . LEU A 1 107 ? -28.514 8.185 -6.854 1.00 16.52 88 LEU A O 1
ATOM 684 N N . ARG A 1 108 ? -29.753 6.580 -5.885 1.00 13.97 89 ARG A N 1
ATOM 685 C CA . ARG A 1 108 ? -30.440 7.515 -4.999 1.00 13.79 89 ARG A CA 1
ATOM 686 C C . ARG A 1 108 ? -29.623 7.606 -3.723 1.00 14.08 89 ARG A C 1
ATOM 687 O O . ARG A 1 108 ? -29.379 6.593 -3.053 1.00 14.85 89 ARG A O 1
ATOM 695 N N . ALA A 1 109 ? -29.182 8.814 -3.387 1.00 12.46 90 ALA A N 1
ATOM 696 C CA . ALA A 1 109 ? -28.268 8.981 -2.261 1.00 13.97 90 ALA A CA 1
ATOM 697 C C . ALA A 1 109 ? -28.735 10.087 -1.347 1.00 16.16 90 ALA A C 1
ATOM 698 O O . ALA A 1 109 ? -29.601 10.891 -1.711 1.00 16.67 90 ALA A O 1
ATOM 700 N N . ASN A 1 110 ? -28.120 10.143 -0.170 1.00 12.79 91 ASN A N 1
ATOM 701 C CA . ASN A 1 110 ? -28.435 11.168 0.824 1.00 15.27 91 ASN A CA 1
ATOM 702 C C . ASN A 1 110 ? -27.167 11.933 1.129 1.00 16.58 91 ASN A C 1
ATOM 703 O O . ASN A 1 110 ? -26.559 11.734 2.171 1.00 16.00 91 ASN A O 1
ATOM 708 N N . PRO A 1 111 ? -26.725 12.772 0.186 1.00 18.45 92 PRO A N 1
ATOM 709 C CA . PRO A 1 111 ? -25.472 13.503 0.386 1.00 17.22 92 PRO A CA 1
ATOM 710 C C . PRO A 1 111 ? -25.650 14.635 1.395 1.00 17.58 92 PRO A C 1
ATOM 711 O O . PRO A 1 111 ? -26.532 15.485 1.247 1.00 18.56 92 PRO A O 1
ATOM 715 N N . ILE A 1 112 ? -24.807 14.643 2.408 1.00 18.91 93 ILE A N 1
ATOM 716 C CA . ILE A 1 112 ? -24.925 15.636 3.473 1.00 19.49 93 ILE A CA 1
ATOM 717 C C . ILE A 1 112 ? -23.556 16.170 3.865 1.00 21.70 93 ILE A C 1
ATOM 718 O O . ILE A 1 112 ? -22.527 15.622 3.483 1.00 22.00 93 ILE A O 1
ATOM 723 N N . LYS A 1 113 ? -23.552 17.248 4.634 1.00 19.68 94 LYS A N 1
ATOM 724 C CA . LYS A 1 113 ? -22.321 17.751 5.214 1.00 21.04 94 LYS A CA 1
ATOM 725 C C . LYS A 1 113 ? -22.668 18.343 6.565 1.00 21.41 94 LYS A C 1
ATOM 726 O O . LYS A 1 113 ? -23.844 18.443 6.909 1.00 20.93 94 LYS A O 1
ATOM 732 N N . THR A 1 114 ? -21.647 18.724 7.325 1.00 22.59 95 THR A N 1
ATOM 733 C CA . THR A 1 114 ? -21.843 19.345 8.630 1.00 25.74 95 THR A CA 1
ATOM 734 C C . THR A 1 114 ? -21.381 20.798 8.577 1.00 29.99 95 THR A C 1
ATOM 735 O O . THR A 1 114 ? -20.311 21.096 8.046 1.00 32.71 95 THR A O 1
ATOM 739 N N . ILE A 1 115 ? -22.202 21.699 9.108 1.00 29.63 96 ILE A N 1
ATOM 740 C CA . ILE A 1 115 ? -21.873 23.121 9.163 1.00 31.35 96 ILE A CA 1
ATOM 741 C C . ILE A 1 115 ? -22.177 23.685 10.547 1.00 30.64 96 ILE A C 1
ATOM 742 O O . ILE A 1 115 ? -22.989 23.119 11.281 1.00 30.43 96 ILE A O 1
ATOM 747 N N . LEU A 1 116 ? -21.537 24.798 10.901 1.00 29.91 97 LEU A N 1
ATOM 748 C CA . LEU A 1 116 ? -21.905 25.528 12.118 1.00 30.85 97 LEU A CA 1
ATOM 749 C C . LEU A 1 116 ? -23.255 26.188 11.930 1.00 31.80 97 LEU A C 1
ATOM 750 O O . LEU A 1 116 ? -23.537 26.734 10.870 1.00 33.51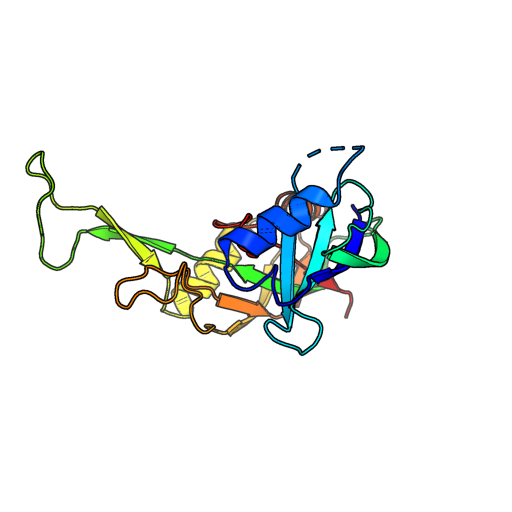 97 LEU A O 1
ATOM 755 N N . ASP A 1 117 ? -24.091 26.145 12.960 1.00 30.53 98 ASP A N 1
ATOM 756 C CA . ASP A 1 117 ? -25.393 26.801 12.902 1.00 33.84 98 ASP A CA 1
ATOM 757 C C . ASP A 1 117 ? -25.228 28.259 12.475 1.00 43.17 98 ASP A C 1
ATOM 758 O O . ASP A 1 117 ? -24.408 28.987 13.038 1.00 39.09 98 ASP A O 1
ATOM 763 N N . ASN A 1 118 ? -25.998 28.677 11.474 1.00 45.94 99 ASN A N 1
ATOM 764 C CA . ASN A 1 118 ? -25.874 30.028 10.923 1.00 46.96 99 ASN A CA 1
ATOM 765 C C . ASN A 1 118 ? -26.170 31.130 11.940 1.00 50.15 99 ASN A C 1
ATOM 766 O O . ASN A 1 118 ? -25.553 32.197 11.909 1.00 49.52 99 ASN A O 1
ATOM 771 N N . GLN A 1 119 ? -27.110 30.870 12.844 1.00 50.17 100 GLN A N 1
ATOM 772 C CA . GLN A 1 119 ? -27.466 31.853 13.866 1.00 53.14 100 GLN A CA 1
ATOM 773 C C . GLN A 1 119 ? -26.606 31.684 15.116 1.00 47.55 100 GLN A C 1
ATOM 774 O O . GLN A 1 119 ? -26.874 32.292 16.153 1.00 44.81 100 GLN A O 1
ATOM 780 N N . LYS A 1 120 ? -25.572 30.854 15.003 1.00 44.21 101 LYS A N 1
ATOM 781 C CA . LYS A 1 120 ? -24.617 30.640 16.089 1.00 41.20 101 LYS A CA 1
ATOM 782 C C . LYS A 1 120 ? -25.272 30.176 17.389 1.00 37.96 101 LYS A C 1
ATOM 783 O O . LYS A 1 120 ? -24.731 30.399 18.478 1.00 36.19 101 LYS A O 1
ATOM 789 N N . ARG A 1 121 ? -26.435 29.540 17.276 1.00 35.55 102 ARG A N 1
ATOM 790 C CA . ARG A 1 121 ? -27.136 29.019 18.450 1.00 38.26 102 ARG A CA 1
ATOM 791 C C . ARG A 1 121 ? -26.264 28.045 19.236 1.00 36.69 102 ARG A C 1
ATOM 792 O O . ARG A 1 121 ? -25.510 27.266 18.646 1.00 32.82 102 ARG A O 1
ATOM 800 N N . LEU A 1 122 ? -26.369 28.093 20.565 1.00 33.55 103 LEU A N 1
ATOM 801 C CA . LEU A 1 122 ? -25.518 27.293 21.444 1.00 32.24 103 LEU A CA 1
ATOM 802 C C . LEU A 1 122 ? -26.239 26.054 21.974 1.00 31.83 103 LEU A C 1
ATOM 803 O O . LEU A 1 122 ? -27.446 26.088 22.222 1.00 30.25 103 LEU A O 1
ATOM 808 N N . ASP A 1 123 ? -25.495 24.966 22.156 1.00 28.14 104 ASP A N 1
ATOM 809 C CA . ASP A 1 123 ? -26.052 23.783 22.802 1.00 27.40 104 ASP A CA 1
ATOM 810 C C . ASP A 1 123 ? -25.885 23.882 24.319 1.00 33.76 104 ASP A C 1
ATOM 811 O O . ASP A 1 123 ? -25.368 24.881 24.826 1.00 32.97 104 ASP A O 1
ATOM 816 N N . SER A 1 124 ? -26.323 22.847 25.031 1.00 34.83 105 SER A N 1
ATOM 817 C CA . SER A 1 124 ? -26.338 22.844 26.494 1.00 33.00 105 SER A CA 1
ATOM 818 C C . SER A 1 124 ? -24.955 23.004 27.149 1.00 38.43 105 SER A C 1
ATOM 819 O O . SER A 1 124 ? -24.860 23.281 28.343 1.00 37.60 105 SER A O 1
ATOM 822 N N . LYS A 1 125 ? -23.884 22.803 26.390 1.00 34.21 106 LYS A N 1
ATOM 823 C CA . LYS A 1 125 ? -22.538 22.950 26.955 1.00 33.30 106 LYS A CA 1
ATOM 824 C C . LYS A 1 125 ? -21.863 24.262 26.537 1.00 37.63 106 LYS A C 1
ATOM 825 O O . LYS A 1 125 ? -20.653 24.428 26.701 1.00 35.05 106 LYS A O 1
ATOM 831 N N . GLY A 1 126 ? -22.654 25.190 26.006 1.00 32.66 107 GLY A N 1
ATOM 832 C CA . GLY A 1 126 ? -22.145 26.490 25.603 1.00 37.94 107 GLY A CA 1
ATOM 833 C C . GLY A 1 126 ? -21.437 26.513 24.256 1.00 39.29 107 GLY A C 1
ATOM 834 O O . GLY A 1 126 ? -20.792 27.501 23.915 1.00 39.65 107 GLY A O 1
ATOM 835 N N . ASN A 1 127 ? -21.550 25.435 23.483 1.00 35.53 108 ASN A N 1
ATOM 836 C CA . ASN A 1 127 ? -20.903 25.374 22.169 1.00 35.67 108 ASN A CA 1
ATOM 837 C C . ASN A 1 127 ? -21.852 25.632 21.000 1.00 34.81 108 ASN A C 1
ATOM 838 O O . ASN A 1 127 ? -23.010 25.198 21.017 1.00 33.09 108 ASN A O 1
ATOM 843 N N . ILE A 1 128 ? -21.357 26.329 19.980 1.00 31.33 109 ILE A N 1
ATOM 844 C CA . ILE A 1 128 ? -22.126 26.524 18.759 1.00 30.81 109 ILE A CA 1
ATOM 845 C C . ILE A 1 128 ? -22.516 25.160 18.203 1.00 25.83 109 ILE A C 1
ATOM 846 O O . ILE A 1 128 ? -21.689 24.250 18.143 1.00 24.17 109 ILE A O 1
ATOM 851 N N . LYS A 1 129 ? -23.776 25.014 17.818 1.00 22.62 110 LYS A N 1
ATOM 852 C CA . LYS A 1 129 ? -24.271 23.731 17.311 1.00 27.00 110 LYS A CA 1
ATOM 853 C C . LYS A 1 129 ? -23.698 23.414 15.940 1.00 28.33 110 LYS A C 1
ATOM 854 O O . LYS A 1 129 ? -23.611 24.296 15.088 1.00 25.96 110 LYS A O 1
ATOM 860 N N . ARG A 1 130 ? -23.300 22.159 15.743 1.00 26.21 111 ARG A N 1
ATOM 861 C CA . ARG A 1 130 ? -22.874 21.660 14.435 1.00 27.66 111 ARG A CA 1
ATOM 862 C C . ARG A 1 130 ? -24.054 20.931 13.810 1.00 29.00 111 ARG A C 1
ATOM 863 O O . ARG A 1 130 ? -24.545 19.953 14.379 1.00 27.94 111 ARG A O 1
ATOM 871 N N . CYS A 1 131 ? -24.523 21.414 12.663 1.00 21.27 112 CYS A N 1
ATOM 872 C CA . CYS A 1 131 ? -25.754 20.900 12.045 1.00 23.72 112 CYS A CA 1
ATOM 873 C C . CYS A 1 131 ? -25.511 20.082 10.779 1.00 30.27 112 CYS A C 1
ATOM 874 O O . CYS A 1 131 ? -24.735 20.487 9.908 1.00 26.23 112 CYS A O 1
ATOM 877 N N . ARG A 1 132 ? -26.199 18.947 10.666 1.00 26.41 113 ARG A N 1
ATOM 878 C CA . ARG A 1 132 ? -26.184 18.180 9.422 1.00 25.37 113 ARG A CA 1
ATOM 879 C C . ARG A 1 132 ? -27.106 18.827 8.408 1.00 29.78 113 ARG A C 1
ATOM 880 O O . ARG A 1 132 ? -28.263 19.107 8.706 1.00 24.29 113 ARG A O 1
ATOM 888 N N . VAL A 1 133 ? -26.599 19.061 7.202 1.00 23.87 114 VAL A N 1
ATOM 889 C CA . VAL A 1 133 ? -27.421 19.637 6.149 1.00 22.27 114 VAL A CA 1
ATOM 890 C C . VAL A 1 133 ? -27.199 18.870 4.843 1.00 21.30 114 VAL A C 1
ATOM 891 O O . VAL A 1 133 ? -26.126 18.308 4.631 1.00 20.94 114 VAL A O 1
ATOM 895 N N . PRO A 1 134 ? -28.220 18.837 3.979 1.00 24.55 115 PRO A N 1
ATOM 896 C CA . PRO A 1 134 ? -28.118 18.224 2.649 1.00 22.92 115 PRO A CA 1
ATOM 897 C C . PRO A 1 134 ? -27.219 19.031 1.724 1.00 26.68 115 PRO A C 1
ATOM 898 O O . PRO A 1 134 ? -27.141 20.252 1.877 1.00 24.11 115 PRO A O 1
ATOM 902 N N . LEU A 1 135 ? -26.556 18.364 0.778 1.00 23.09 116 LEU A N 1
ATOM 903 C CA . LEU A 1 135 ? -25.862 19.067 -0.302 1.00 25.05 116 LEU A CA 1
ATOM 904 C C . LEU A 1 135 ? -26.887 19.503 -1.338 1.00 27.09 116 LEU A C 1
ATOM 905 O O . LEU A 1 135 ? -27.564 18.669 -1.946 1.00 26.43 116 LEU A O 1
ATOM 910 N N . ILE A 1 136 ? -27.007 20.807 -1.545 1.00 30.64 117 ILE A N 1
ATOM 911 C CA . ILE A 1 136 ? -28.014 21.316 -2.465 1.00 25.02 117 ILE A CA 1
ATOM 912 C C . ILE A 1 136 ? -27.394 21.889 -3.739 1.00 26.01 117 ILE A C 1
ATOM 913 O O . ILE A 1 136 ? -28.064 21.973 -4.771 1.00 28.82 117 ILE A O 1
ATOM 918 N N . LYS A 1 137 ? -26.117 22.265 -3.668 1.00 20.80 118 LYS A N 1
ATOM 919 C CA . LYS A 1 137 ? -25.392 22.726 -4.849 1.00 25.71 118 LYS A CA 1
ATOM 920 C C . LYS A 1 137 ? -24.937 21.557 -5.727 1.00 25.63 118 LYS A C 1
ATOM 921 O O . LYS A 1 137 ? -24.293 20.618 -5.252 1.00 25.20 118 LYS A O 1
ATOM 927 N N . GLU A 1 138 ? -25.267 21.632 -7.009 1.00 23.24 119 GLU A N 1
ATOM 928 C CA . GLU A 1 138 ? -24.968 20.558 -7.953 1.00 25.75 119 GLU A CA 1
ATOM 929 C C . GLU A 1 138 ? -23.474 20.248 -8.049 1.00 22.78 119 GLU A C 1
ATOM 930 O O . GLU A 1 138 ? -23.074 19.085 -8.122 1.00 21.45 119 GLU A O 1
ATOM 936 N N . ALA A 1 139 ? -22.641 21.285 -8.060 1.00 24.72 120 ALA A N 1
ATOM 937 C CA . ALA A 1 139 ? -21.197 21.066 -8.086 1.00 22.44 120 ALA A CA 1
ATOM 938 C C . ALA A 1 139 ? -20.763 20.221 -6.890 1.00 19.79 120 ALA A C 1
ATOM 939 O O . ALA A 1 139 ? -19.895 19.356 -7.017 1.00 19.65 120 ALA A O 1
ATOM 941 N N . GLU A 1 140 ? -21.366 20.475 -5.730 1.00 23.38 121 GLU A N 1
ATOM 942 C CA . GLU A 1 140 ? -21.013 19.737 -4.511 1.00 23.20 121 GLU A CA 1
ATOM 943 C C . GLU A 1 140 ? -21.549 18.303 -4.516 1.00 16.90 121 GLU A C 1
ATOM 944 O O . GLU A 1 140 ? -20.909 17.391 -3.993 1.00 19.41 121 GLU A O 1
ATOM 950 N N . GLN A 1 141 ? -22.730 18.122 -5.097 1.00 17.21 122 GLN A N 1
ATOM 951 C CA . GLN A 1 141 ? -23.313 16.791 -5.262 1.00 18.33 122 GLN A CA 1
ATOM 952 C C . GLN A 1 141 ? -22.437 15.920 -6.162 1.00 18.21 122 GLN A C 1
ATOM 953 O O . GLN A 1 141 ? -22.172 14.766 -5.844 1.00 17.04 122 GLN A O 1
ATOM 959 N N . ILE A 1 142 ? -21.982 16.474 -7.286 1.00 16.56 123 ILE A N 1
ATOM 960 C CA . ILE A 1 142 ? -21.126 15.719 -8.205 1.00 16.17 123 ILE A CA 1
ATOM 961 C C . ILE A 1 142 ? -19.787 15.389 -7.544 1.00 15.48 123 ILE A C 1
ATOM 962 O O . ILE A 1 142 ? -19.291 14.263 -7.636 1.00 16.08 123 ILE A O 1
ATOM 967 N N . ALA A 1 143 ? -19.213 16.366 -6.846 1.00 16.37 124 ALA A N 1
ATOM 968 C CA . ALA A 1 143 ? -17.988 16.128 -6.095 1.00 17.21 124 ALA A CA 1
ATOM 969 C C . ALA A 1 143 ? -18.160 14.982 -5.089 1.00 16.72 124 ALA A C 1
ATOM 970 O O . ALA A 1 143 ? -17.270 14.158 -4.925 1.00 15.90 124 ALA A O 1
ATOM 972 N N . TRP A 1 144 ? -19.305 14.945 -4.414 1.00 16.37 125 TRP A N 1
ATOM 973 C CA . TRP A 1 144 ? -19.604 13.891 -3.427 1.00 18.63 125 TRP A CA 1
ATOM 974 C C . TRP A 1 144 ? -19.610 12.523 -4.117 1.00 13.62 125 TRP A C 1
ATOM 975 O O . TRP A 1 144 ? -18.985 11.573 -3.656 1.00 14.47 125 TRP A O 1
ATOM 986 N N . LEU A 1 145 ? -20.311 12.437 -5.236 1.00 14.09 126 LEU A N 1
ATOM 987 C CA . LEU A 1 145 ? -20.365 11.191 -6.002 1.00 13.69 126 LEU A CA 1
ATOM 988 C C . LEU A 1 145 ? -18.976 10.727 -6.446 1.00 14.84 126 LEU A C 1
ATOM 989 O O . LEU A 1 145 ? -18.597 9.580 -6.230 1.00 14.93 126 LEU A O 1
ATOM 994 N N . GLN A 1 146 ? -18.216 11.621 -7.070 1.00 14.79 127 GLN A N 1
ATOM 995 C CA . GLN A 1 146 ? -16.879 11.273 -7.541 1.00 17.22 127 GLN A CA 1
ATOM 996 C C . GLN A 1 146 ? -16.004 10.837 -6.378 1.00 19.05 127 GLN A C 1
ATOM 997 O O . GLN A 1 146 ? -15.207 9.918 -6.508 1.00 18.86 127 GLN A O 1
ATOM 1003 N N . ARG A 1 147 ? -16.169 11.488 -5.229 1.00 16.79 128 ARG A N 1
ATOM 1004 C CA . ARG A 1 147 ? -15.445 11.096 -4.021 1.00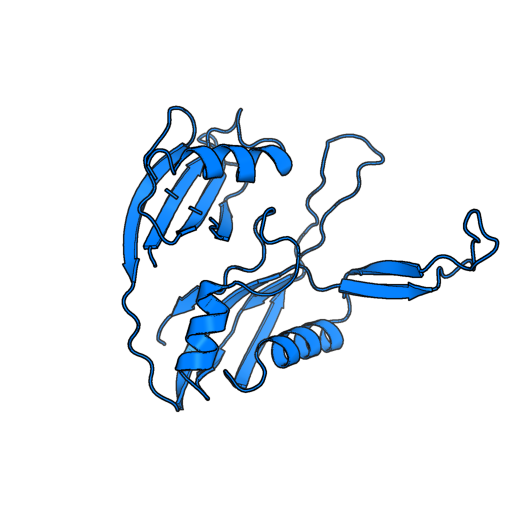 20.68 128 ARG A CA 1
ATOM 1005 C C . ARG A 1 147 ? -15.816 9.680 -3.539 1.00 18.18 128 ARG A C 1
ATOM 1006 O O . ARG A 1 147 ? -14.940 8.883 -3.203 1.00 17.43 128 ARG A O 1
ATOM 1014 N N . LYS A 1 148 ? -17.106 9.362 -3.491 1.00 16.90 129 LYS A N 1
ATOM 1015 C CA . LYS A 1 148 ? -17.525 8.016 -3.066 1.00 15.95 129 LYS A CA 1
ATOM 1016 C C . LYS A 1 148 ? -17.030 6.934 -4.035 1.00 17.96 129 LYS A C 1
ATOM 1017 O O . LYS A 1 148 ? -16.634 5.831 -3.629 1.00 18.49 129 LYS A O 1
ATOM 1023 N N . LEU A 1 149 ? -17.065 7.235 -5.324 1.00 15.23 130 LEU A N 1
ATOM 1024 C CA . LEU A 1 149 ? -16.658 6.227 -6.304 1.00 20.19 130 LEU A CA 1
ATOM 1025 C C . LEU A 1 149 ? -15.151 6.003 -6.259 1.00 23.89 130 LEU A C 1
ATOM 1026 O O . LEU A 1 149 ? -14.671 4.877 -6.434 1.00 22.03 130 LEU A O 1
ATOM 1031 N N . GLY A 1 150 ? -14.406 7.075 -6.013 1.00 19.45 131 GLY A N 1
ATOM 1032 C CA . GLY A 1 150 ? -12.968 6.969 -5.818 1.00 25.06 131 GLY A CA 1
ATOM 1033 C C . GLY A 1 150 ? -12.262 6.262 -6.956 1.00 24.17 131 GLY A C 1
ATOM 1034 O O . GLY A 1 150 ? -12.500 6.556 -8.124 1.00 21.38 131 GLY A O 1
ATOM 1035 N N . ASN A 1 151 ? -11.407 5.307 -6.611 1.00 24.05 132 ASN A N 1
ATOM 1036 C CA . ASN A 1 151 ? -10.611 4.580 -7.598 1.00 27.59 132 ASN A CA 1
ATOM 1037 C C . ASN A 1 151 ? -11.416 3.522 -8.367 1.00 27.22 132 ASN A C 1
ATOM 1038 O O . ASN A 1 151 ? -10.916 2.930 -9.317 1.00 23.09 132 ASN A O 1
ATOM 1043 N N . ALA A 1 152 ? -12.652 3.280 -7.944 1.00 21.11 133 ALA A N 1
ATOM 1044 C CA . ALA A 1 152 ? -13.477 2.232 -8.551 1.00 20.91 133 ALA A CA 1
ATOM 1045 C C . ALA A 1 152 ? -13.919 2.559 -9.979 1.00 20.16 133 ALA A C 1
ATOM 1046 O O . ALA A 1 152 ? -14.040 1.668 -10.829 1.00 20.50 133 ALA A O 1
ATOM 1048 N N . ALA A 1 153 ? -14.173 3.834 -10.240 1.00 16.27 134 ALA A N 1
ATOM 1049 C CA . ALA A 1 153 ? -14.732 4.234 -11.525 1.00 19.17 134 ALA A CA 1
ATOM 1050 C C . ALA A 1 153 ? -14.616 5.728 -11.749 1.00 22.27 134 ALA A C 1
ATOM 1051 O O . ALA A 1 153 ? -14.521 6.493 -10.791 1.00 20.56 134 ALA A O 1
ATOM 1053 N N . ARG A 1 154 ? -14.634 6.129 -13.020 1.00 15.80 135 ARG A N 1
ATOM 1054 C CA . ARG A 1 154 ? -14.709 7.523 -13.412 1.00 20.11 135 ARG A CA 1
ATOM 1055 C C . ARG A 1 154 ? -16.136 7.866 -13.818 1.00 21.41 135 ARG A C 1
ATOM 1056 O O . ARG A 1 154 ? -16.798 7.119 -14.552 1.00 18.58 135 ARG A O 1
ATOM 1064 N N . VAL A 1 155 ? -16.623 8.996 -13.334 1.00 18.92 136 VAL A N 1
ATOM 1065 C CA . VAL A 1 155 ? -17.921 9.494 -13.771 1.00 17.66 136 VAL A CA 1
ATOM 1066 C C . VAL A 1 155 ? -17.705 10.116 -15.148 1.00 21.30 136 VAL A C 1
ATOM 1067 O O . VAL A 1 155 ? -16.955 11.076 -15.265 1.00 21.24 136 VAL A O 1
ATOM 1071 N N . GLU A 1 156 ? -18.339 9.563 -16.186 1.00 19.58 137 GLU A N 1
ATOM 1072 C CA . GLU A 1 156 ? -18.185 10.080 -17.546 1.00 20.45 137 GLU A CA 1
ATOM 1073 C C . GLU A 1 156 ? -19.215 11.153 -17.811 1.00 20.96 137 GLU A C 1
ATOM 1074 O O . GLU A 1 156 ? -18.968 12.103 -18.543 1.00 23.91 137 GLU A O 1
ATOM 1080 N N . ASP A 1 157 ? -20.387 10.985 -17.220 1.00 17.63 138 ASP A N 1
ATOM 1081 C CA . ASP A 1 157 ? -21.470 11.940 -17.390 1.00 20.47 138 ASP A CA 1
ATOM 1082 C C . ASP A 1 157 ? -22.464 11.720 -16.257 1.00 19.26 138 ASP A C 1
ATOM 1083 O O . ASP A 1 157 ? -22.732 10.579 -15.879 1.00 19.71 138 ASP A O 1
ATOM 1088 N N . VAL A 1 158 ? -22.993 12.794 -15.685 1.00 21.23 139 VAL A N 1
ATOM 1089 C CA . VAL A 1 158 ? -23.941 12.631 -14.578 1.00 19.76 139 VAL A CA 1
ATOM 1090 C C . VAL A 1 158 ? -24.982 13.742 -14.526 1.00 22.34 139 VAL A C 1
ATOM 1091 O O . VAL A 1 158 ? -24.690 14.898 -14.817 1.00 20.28 139 VAL A O 1
ATOM 1095 N N . HIS A 1 159 ? -26.207 13.375 -14.174 1.00 19.60 140 HIS A N 1
ATOM 1096 C CA . HIS A 1 15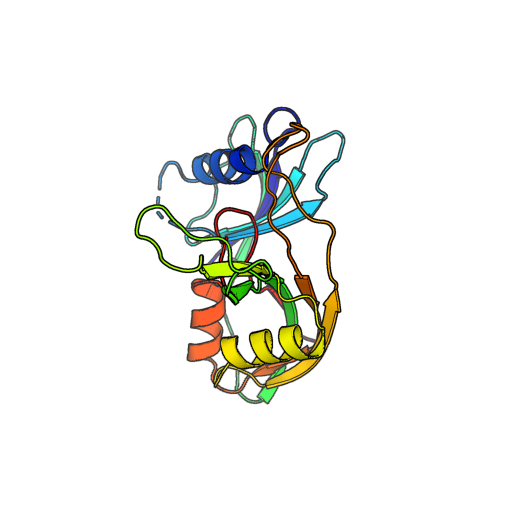9 ? -27.257 14.357 -13.943 1.00 26.76 140 HIS A CA 1
ATOM 1097 C C . HIS A 1 159 ? -27.816 14.148 -12.539 1.00 27.12 140 HIS A C 1
ATOM 1098 O O . HIS A 1 159 ? -28.490 13.154 -12.274 1.00 26.57 140 HIS A O 1
ATOM 1105 N N . PRO A 1 160 ? -27.495 15.065 -11.617 1.00 22.06 141 PRO A N 1
ATOM 1106 C CA . PRO A 1 160 ? -28.002 14.901 -10.253 1.00 27.26 141 PRO A CA 1
ATOM 1107 C C . PRO A 1 160 ? -29.387 15.489 -10.152 1.00 29.48 141 PRO A C 1
ATOM 1108 O O . PRO A 1 160 ? -29.552 16.708 -10.235 1.00 36.57 141 PRO A O 1
ATOM 1112 N N . ILE A 1 161 ? -30.377 14.625 -9.991 1.00 26.06 142 ILE A N 1
ATOM 1113 C CA . ILE A 1 161 ? -31.751 15.071 -9.860 1.00 29.33 142 ILE A CA 1
ATOM 1114 C C . ILE A 1 161 ? -32.074 15.262 -8.387 1.00 33.12 142 ILE A C 1
ATOM 1115 O O . ILE A 1 161 ? -32.060 14.299 -7.630 1.00 25.74 142 ILE A O 1
ATOM 1120 N N . SER A 1 162 ? -32.350 16.494 -7.967 1.00 31.83 143 SER A N 1
ATOM 1121 C CA A SER A 1 162 ? -32.707 16.741 -6.578 0.44 33.76 143 SER A CA 1
ATOM 1122 C CA B SER A 1 162 ? -32.711 16.755 -6.578 0.56 33.78 143 SER A CA 1
ATOM 1123 C C . SER A 1 162 ? -34.184 16.422 -6.355 1.00 35.07 143 SER A C 1
ATOM 1124 O O . SER A 1 162 ? -35.063 17.137 -6.821 1.00 43.46 143 SER A O 1
ATOM 1129 N N . GLU A 1 163 ? -34.443 15.336 -5.639 1.00 29.91 144 GLU A N 1
ATOM 1130 C CA . GLU A 1 163 ? -35.804 14.839 -5.456 1.00 30.03 144 GLU A CA 1
ATOM 1131 C C . GLU A 1 163 ? -36.565 15.538 -4.326 1.00 23.52 144 GLU A C 1
ATOM 1132 O O . GLU A 1 163 ? -35.979 16.234 -3.499 1.00 22.96 144 GLU A O 1
ATOM 1138 N N . ARG A 1 164 ? -37.877 15.338 -4.286 1.00 20.82 145 ARG A N 1
ATOM 1139 C CA . ARG A 1 164 ? -38.654 15.890 -3.203 1.00 28.47 145 ARG A CA 1
ATOM 1140 C C . ARG A 1 164 ? -38.302 15.117 -1.938 1.00 24.70 145 ARG A C 1
ATOM 1141 O O . ARG A 1 164 ? -38.014 13.921 -1.996 1.00 23.40 145 ARG A O 1
ATOM 1149 N N . PRO A 1 165 ? -38.300 15.803 -0.796 1.00 25.97 146 PRO A N 1
ATOM 1150 C CA . PRO A 1 165 ? -37.887 15.139 0.443 1.00 29.54 146 PRO A CA 1
ATOM 1151 C C . PRO A 1 165 ? -38.954 14.180 0.964 1.00 29.74 146 PRO A C 1
ATOM 1152 O O . PRO A 1 165 ? -40.141 14.301 0.635 1.00 28.76 146 PRO A O 1
ATOM 1156 N N . GLN A 1 166 ? -38.510 13.208 1.750 1.00 26.63 147 GLN A N 1
ATOM 1157 C CA A GLN A 1 166 ? -39.417 12.236 2.340 0.54 26.31 147 GLN A CA 1
ATOM 1158 C CA B GLN A 1 166 ? -39.388 12.209 2.345 0.46 26.29 147 GLN A CA 1
ATOM 1159 C C . GLN A 1 166 ? -39.505 12.481 3.838 1.00 25.34 147 GLN A C 1
ATOM 1160 O O . GLN A 1 166 ? -38.495 12.541 4.534 1.00 24.41 147 GLN A O 1
ATOM 1171 N N . TYR A 1 167 ? -40.725 12.642 4.326 1.00 22.55 148 TYR A N 1
ATOM 1172 C CA . TYR A 1 167 ? -40.929 13.009 5.719 1.00 25.62 148 TYR A CA 1
ATOM 1173 C C . TYR A 1 167 ? -41.137 11.774 6.603 1.00 25.15 148 TYR A C 1
ATOM 1174 O O . TYR A 1 167 ? -41.672 10.767 6.162 1.00 25.77 148 TYR A O 1
ATOM 1183 N N . PHE A 1 168 ? -40.716 11.858 7.859 1.00 23.48 149 PHE A N 1
ATOM 1184 C CA . PHE A 1 168 ? -40.946 10.753 8.784 1.00 28.96 149 PHE A CA 1
ATOM 1185 C C . PHE A 1 168 ? -42.428 10.588 9.139 1.00 32.30 149 PHE A C 1
ATOM 1186 O O . PHE A 1 168 ? -42.905 9.468 9.299 1.00 31.06 149 PHE A O 1
ATOM 1194 N N . SER A 1 169 ? -43.155 11.696 9.258 1.00 32.19 150 SER A N 1
ATOM 1195 C CA . SER A 1 169 ? -44.595 11.618 9.508 1.00 31.75 150 SER A CA 1
ATOM 1196 C C . SER A 1 169 ? -45.366 12.772 8.868 1.00 37.37 150 SER A C 1
ATOM 1197 O O . SER A 1 169 ? -44.784 13.610 8.173 1.00 26.73 150 SER A O 1
ATOM 1200 N N . GLY A 1 170 ? -46.679 12.808 9.115 1.00 32.97 151 GLY A N 1
ATOM 1201 C CA . GLY A 1 170 ? -47.533 13.853 8.582 1.00 33.48 151 GLY A CA 1
ATOM 1202 C C . GLY A 1 170 ? -47.547 15.082 9.468 1.00 39.47 151 GLY A C 1
ATOM 1203 O O . GLY A 1 170 ? -48.166 16.095 9.138 1.00 35.50 151 GLY A O 1
ATOM 1204 N N . ASP A 1 171 ? -46.861 15.002 10.602 1.00 31.14 152 ASP A N 1
ATOM 1205 C CA . ASP A 1 171 ? -46.834 16.124 11.529 1.00 36.58 152 ASP A CA 1
ATOM 1206 C C . ASP A 1 171 ? -46.211 17.345 10.853 1.00 40.36 152 ASP A C 1
ATOM 1207 O O . ASP A 1 171 ? -45.240 17.222 10.103 1.00 32.80 152 ASP A O 1
ATOM 1212 N N . GLY A 1 172 ? -46.782 18.518 11.110 1.00 36.38 153 GLY A N 1
ATOM 1213 C CA . GLY A 1 172 ? -46.277 19.751 10.529 1.00 39.78 153 GLY A CA 1
ATOM 1214 C C . GLY A 1 172 ? -44.795 19.969 10.785 1.00 40.66 153 GLY A C 1
ATOM 1215 O O . GLY A 1 172 ? -44.090 20.555 9.961 1.00 44.90 153 GLY A O 1
ATOM 1216 N N . LYS A 1 173 ? -44.315 19.493 11.928 1.00 39.41 154 LYS A N 1
ATOM 1217 C CA . LYS A 1 173 ? -42.927 19.727 12.327 1.00 42.96 154 LYS A CA 1
ATOM 1218 C C . LYS A 1 173 ? -42.000 18.554 11.993 1.00 36.66 154 LYS A C 1
ATOM 1219 O O . LYS A 1 173 ? -40.862 18.507 12.455 1.00 33.16 154 LYS A O 1
ATOM 1225 N N . SER A 1 174 ? -42.486 17.617 11.187 1.00 31.11 155 SER A N 1
ATOM 1226 C CA . SER A 1 174 ? -41.731 16.399 10.924 1.00 32.87 155 SER A CA 1
ATOM 1227 C C . SER A 1 174 ? -40.420 16.686 10.215 1.00 31.05 155 SER A C 1
ATOM 1228 O O . SER A 1 174 ? -40.348 17.531 9.320 1.00 29.87 155 SER A O 1
ATOM 1231 N N . GLY A 1 175 ? -39.377 15.977 10.615 1.00 22.83 156 GLY A N 1
ATOM 1232 C CA . GLY A 1 175 ? -38.128 16.035 9.880 1.00 24.77 156 GLY A CA 1
ATOM 1233 C C . GLY A 1 175 ? -38.282 15.262 8.583 1.00 24.61 156 GLY A C 1
ATOM 1234 O O . GLY A 1 175 ? -39.343 14.690 8.310 1.00 23.07 156 GLY A O 1
ATOM 1235 N N . LYS A 1 176 ? -37.213 15.219 7.796 1.00 23.49 157 LYS A N 1
ATOM 1236 C CA . LYS A 1 176 ? -37.253 14.574 6.493 1.00 21.45 157 LYS A CA 1
ATOM 1237 C C . LYS A 1 176 ? -35.874 14.114 6.083 1.00 21.53 157 LYS A C 1
ATOM 1238 O O . LYS A 1 176 ? -34.865 14.519 6.670 1.00 22.74 157 LYS A O 1
ATOM 1244 N N . ILE A 1 177 ? -35.844 13.261 5.067 1.00 17.01 158 ILE A N 1
ATOM 1245 C CA . ILE A 1 177 ? -34.603 12.855 4.412 1.00 21.05 158 ILE A CA 1
ATOM 1246 C C . ILE A 1 177 ? -34.601 13.467 3.013 1.00 24.29 158 ILE A C 1
ATOM 1247 O O . ILE A 1 177 ? -35.566 13.310 2.253 1.00 24.08 158 ILE A O 1
ATOM 1252 N N A GLN A 1 178 ? -33.529 14.170 2.671 0.50 20.47 159 GLN A N 1
ATOM 1253 N N B GLN A 1 178 ? -33.531 14.182 2.694 0.50 20.24 159 GLN A N 1
ATOM 1254 C CA A GLN A 1 178 ? -33.443 14.820 1.367 0.50 21.79 159 GLN A CA 1
ATOM 1255 C CA B GLN A 1 178 ? -33.390 14.809 1.389 0.50 21.67 159 GLN A CA 1
ATOM 1256 C C A GLN A 1 178 ? -32.458 14.063 0.484 0.50 20.29 159 GLN A C 1
ATOM 1257 C C B GLN A 1 178 ? -32.487 13.929 0.542 0.50 20.34 159 GLN A C 1
ATOM 1258 O O A GLN A 1 178 ? -31.295 13.896 0.838 0.50 19.51 159 GLN A O 1
ATOM 1259 O O B GLN A 1 178 ? -31.405 13.543 0.980 0.50 19.13 159 GLN A O 1
ATOM 1270 N N . THR A 1 179 ? -32.938 13.583 -0.657 1.00 20.33 160 THR A N 1
ATOM 1271 C CA . THR A 1 179 ? -32.125 12.738 -1.523 1.00 21.28 160 THR A CA 1
ATOM 1272 C C . THR A 1 179 ? -31.869 13.357 -2.885 1.00 21.08 160 THR A C 1
ATOM 1273 O O . THR A 1 179 ? -32.600 14.249 -3.330 1.00 17.72 160 THR A O 1
ATOM 1277 N N . VAL A 1 180 ? -30.818 12.868 -3.532 1.00 15.96 161 VAL A N 1
ATOM 1278 C CA . VAL A 1 180 ? -30.490 13.237 -4.903 1.00 14.18 161 VAL A CA 1
ATOM 1279 C C . VAL A 1 180 ? -30.410 11.939 -5.678 1.00 17.61 161 VAL A C 1
ATOM 1280 O O . VAL A 1 180 ? -29.817 10.973 -5.200 1.00 15.98 161 VAL A O 1
ATOM 1284 N N . CYS A 1 181 ? -30.998 11.884 -6.863 1.00 16.61 162 CYS A N 1
ATOM 1285 C CA . CYS A 1 181 ? -30.848 10.673 -7.648 1.00 18.78 162 CYS A CA 1
ATOM 1286 C C . CYS A 1 181 ? -29.828 10.951 -8.741 1.00 20.78 162 CYS A C 1
ATOM 1287 O O . CYS A 1 181 ? -30.066 11.764 -9.621 1.00 22.70 162 CYS A O 1
ATOM 1290 N N . PHE A 1 182 ? -28.672 10.304 -8.649 1.00 17.95 163 PHE A N 1
ATOM 1291 C CA . PHE A 1 182 ? -27.613 10.477 -9.632 1.00 15.81 163 PHE A CA 1
ATOM 1292 C C . PHE A 1 182 ? -27.851 9.483 -10.757 1.00 20.58 163 PHE A C 1
ATOM 1293 O O . PHE A 1 182 ? -27.981 8.286 -10.501 1.00 18.82 163 PHE A O 1
ATOM 1301 N N . GLU A 1 183 ? -27.903 9.962 -11.994 1.00 14.59 164 GLU A N 1
ATOM 1302 C CA . GLU A 1 183 ? -27.983 9.058 -13.144 1.00 17.95 164 GLU A CA 1
ATOM 1303 C C . GLU A 1 183 ? -26.964 9.469 -14.206 1.00 18.03 164 GLU A C 1
ATOM 1304 O O . GLU A 1 183 ? -26.736 10.655 -14.439 1.00 17.93 164 GLU A O 1
ATOM 1310 N N . GLY A 1 184 ? -26.336 8.490 -14.836 1.00 15.90 165 GLY A N 1
ATOM 1311 C CA . GLY A 1 184 ? -25.437 8.794 -15.934 1.00 15.57 165 GLY A CA 1
ATOM 1312 C C . GLY A 1 184 ? -24.648 7.592 -16.375 1.00 16.17 165 GLY A C 1
ATOM 1313 O O . GLY A 1 184 ? -25.156 6.465 -16.378 1.00 14.55 165 GLY A O 1
ATOM 1314 N N . VAL A 1 185 ? -23.397 7.838 -16.742 1.00 14.36 166 VAL A N 1
ATOM 1315 C CA . VAL A 1 185 ? -22.532 6.803 -17.280 1.00 15.97 166 VAL A CA 1
ATOM 1316 C C . VAL A 1 185 ? -21.221 6.873 -16.544 1.00 16.33 166 VAL A C 1
ATOM 1317 O O . VAL A 1 185 ? -20.710 7.958 -16.285 1.00 16.28 166 VAL A O 1
ATOM 1321 N N . LEU A 1 186 ? -20.674 5.718 -16.196 1.00 12.51 167 LEU A N 1
ATOM 1322 C CA . LEU A 1 186 ? -19.340 5.676 -15.615 1.00 14.91 167 LEU A CA 1
ATOM 1323 C C . LEU A 1 186 ? -18.489 4.690 -16.388 1.00 17.57 167 LEU A C 1
ATOM 1324 O O . LEU A 1 186 ? -19.017 3.891 -17.172 1.00 16.03 167 LEU A O 1
ATOM 1329 N N . THR A 1 187 ? -17.176 4.743 -16.163 1.00 13.81 168 THR A N 1
ATOM 1330 C CA . THR A 1 187 ? -16.264 3.777 -16.749 1.00 16.24 168 THR A CA 1
ATOM 1331 C C . THR A 1 187 ? -15.547 3.073 -15.622 1.00 18.78 168 THR A C 1
ATOM 1332 O O . THR A 1 187 ? -15.048 3.723 -14.702 1.00 17.92 168 THR A O 1
ATOM 1336 N N . ILE A 1 188 ? -15.508 1.746 -15.682 1.00 15.76 169 ILE A N 1
ATOM 1337 C CA . ILE A 1 188 ? -14.874 0.961 -14.638 1.00 20.48 169 ILE A CA 1
ATOM 1338 C C . ILE A 1 188 ? -13.353 1.176 -14.608 1.00 20.56 169 ILE A C 1
ATOM 1339 O O . ILE A 1 188 ? -12.692 1.133 -15.642 1.00 20.78 169 ILE A O 1
ATOM 1344 N N . ASN A 1 189 ? -12.798 1.393 -13.421 1.00 17.22 170 ASN A N 1
ATOM 1345 C CA A ASN A 1 189 ? -11.352 1.553 -13.265 0.44 21.24 170 ASN A CA 1
ATOM 1346 C CA B ASN A 1 189 ? -11.349 1.540 -13.273 0.56 21.27 170 ASN A CA 1
ATOM 1347 C C . ASN A 1 189 ? -10.739 0.415 -12.447 1.00 25.62 170 ASN A C 1
ATOM 1348 O O . ASN A 1 189 ? -9.581 0.056 -12.637 1.00 25.04 170 ASN A O 1
ATOM 1357 N N . ASP A 1 190 ? -11.528 -0.146 -11.532 1.00 20.67 171 ASP A N 1
ATO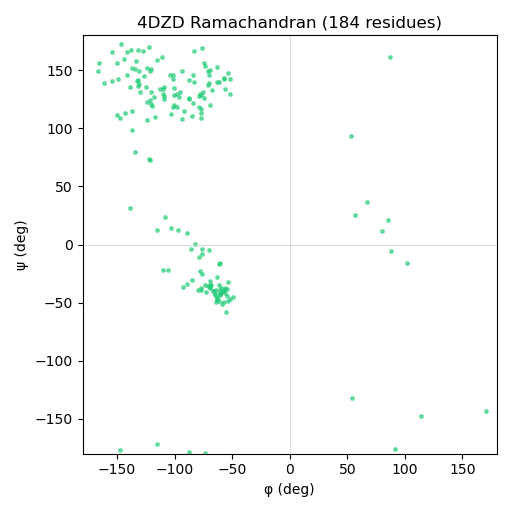M 1358 C CA . ASP A 1 190 ? -11.084 -1.251 -10.677 1.00 21.85 171 ASP A CA 1
ATOM 1359 C C . ASP A 1 190 ? -12.283 -2.140 -10.385 1.00 21.83 171 ASP A C 1
ATOM 1360 O O . ASP A 1 190 ? -13.180 -1.735 -9.642 1.00 21.43 171 ASP A O 1
ATOM 1365 N N . ALA A 1 191 ? -12.322 -3.339 -10.959 1.00 17.36 172 ALA A N 1
ATOM 1366 C CA . ALA A 1 191 ? -13.536 -4.158 -10.872 1.00 18.98 172 ALA A CA 1
ATOM 1367 C C . ALA A 1 191 ? -13.892 -4.577 -9.444 1.00 25.32 172 ALA A C 1
ATOM 1368 O O . ALA A 1 191 ? -15.037 -4.417 -9.024 1.00 21.44 172 ALA A O 1
ATOM 1370 N N . PRO A 1 192 ? -12.917 -5.121 -8.694 1.00 23.15 173 PRO A N 1
ATOM 1371 C CA . PRO A 1 192 ? -13.173 -5.500 -7.297 1.00 24.93 173 PRO A CA 1
ATOM 1372 C C . PRO A 1 192 ? -13.657 -4.334 -6.431 1.00 21.46 173 PRO A C 1
ATOM 1373 O O . PRO A 1 192 ? -14.539 -4.522 -5.585 1.00 17.68 173 PRO A O 1
ATOM 1377 N N . ALA A 1 193 ? -13.089 -3.148 -6.629 1.00 19.03 174 ALA A N 1
ATOM 1378 C CA . ALA A 1 193 ? -13.514 -1.985 -5.858 1.00 20.99 174 ALA A CA 1
ATOM 1379 C C . ALA A 1 193 ? -14.949 -1.591 -6.192 1.00 20.06 174 ALA A C 1
ATOM 1380 O O . ALA A 1 193 ? -15.716 -1.230 -5.302 1.00 15.45 174 ALA A O 1
ATOM 1382 N N . LEU A 1 194 ? -15.315 -1.652 -7.469 1.00 15.54 175 LEU A N 1
ATOM 1383 C CA . LEU A 1 194 ? -16.696 -1.332 -7.860 1.00 14.67 175 LEU A CA 1
ATOM 1384 C C . LEU A 1 194 ? -17.689 -2.364 -7.322 1.00 16.61 175 LEU A C 1
ATOM 1385 O O . LEU A 1 194 ? -18.797 -2.015 -6.889 1.00 14.67 175 LEU A O 1
ATOM 1390 N N . ILE A 1 195 ? -17.304 -3.634 -7.356 1.00 15.61 176 ILE A N 1
ATOM 1391 C CA . ILE A 1 195 ? -18.171 -4.682 -6.824 1.00 15.81 176 ILE A CA 1
ATOM 1392 C C . ILE A 1 195 ? -18.433 -4.434 -5.346 1.00 20.99 176 ILE A C 1
ATOM 1393 O O . ILE A 1 195 ? -19.556 -4.582 -4.863 1.00 18.38 176 ILE A O 1
ATOM 1398 N N . ASP A 1 196 ? -17.388 -4.051 -4.623 1.00 19.67 177 ASP A N 1
ATOM 1399 C CA . ASP A 1 196 ? -17.531 -3.766 -3.200 1.00 22.79 177 ASP A CA 1
ATOM 1400 C C . ASP A 1 196 ? -18.508 -2.630 -2.927 1.00 20.47 177 ASP A C 1
ATOM 1401 O O . ASP A 1 196 ? -19.268 -2.674 -1.948 1.00 18.01 177 ASP A O 1
ATOM 1406 N N . LEU A 1 197 ? -18.473 -1.603 -3.773 1.00 16.13 178 LEU A N 1
ATOM 1407 C CA . LEU A 1 197 ? -19.390 -0.468 -3.641 1.00 19.04 178 LEU A CA 1
ATOM 1408 C C . LEU A 1 197 ? -20.824 -0.907 -3.873 1.00 17.78 178 LEU A C 1
ATOM 1409 O O . LEU A 1 197 ? -21.728 -0.483 -3.169 1.00 17.90 178 LEU A O 1
ATOM 1414 N N . VAL A 1 198 ? -21.039 -1.740 -4.884 1.00 13.50 179 VAL A N 1
ATOM 1415 C CA . VAL A 1 198 ? -22.377 -2.254 -5.156 1.00 15.76 179 VAL A CA 1
ATOM 1416 C C . VAL A 1 198 ? -22.873 -3.105 -3.986 1.00 13.95 179 VAL A C 1
ATOM 1417 O O . VAL A 1 198 ? -24.011 -2.956 -3.527 1.00 16.88 179 VAL A O 1
ATOM 1421 N N . GLN A 1 199 ? -22.031 -4.012 -3.509 1.00 14.64 180 GLN A N 1
ATOM 1422 C CA . GLN A 1 199 ? -22.416 -4.860 -2.376 1.00 17.20 180 GLN A CA 1
ATOM 1423 C C . GLN A 1 199 ? -22.733 -4.064 -1.101 1.00 19.23 180 GLN A C 1
ATOM 1424 O O . GLN A 1 199 ? -23.700 -4.356 -0.406 1.00 19.73 180 GLN A O 1
ATOM 1430 N N . GLN A 1 200 ? -21.909 -3.067 -0.791 1.00 19.89 181 GLN A N 1
ATOM 1431 C CA . GLN A 1 200 ? -22.035 -2.343 0.468 1.00 18.63 181 GLN A CA 1
ATOM 1432 C C . GLN A 1 200 ? -23.057 -1.225 0.386 1.00 20.88 181 GLN A C 1
ATOM 1433 O O . GLN A 1 200 ? -23.687 -0.900 1.374 1.00 17.18 181 GLN A O 1
ATOM 1439 N N . GLY A 1 201 ? -23.226 -0.634 -0.792 1.00 18.68 182 GLY A N 1
ATOM 1440 C CA . GLY A 1 201 ? -24.108 0.512 -0.915 1.00 16.79 182 GLY A CA 1
ATOM 1441 C C . GLY A 1 201 ? -23.305 1.756 -0.593 1.00 17.45 182 GLY A C 1
ATOM 1442 O O . GLY A 1 201 ? -22.244 1.658 0.015 1.00 16.86 182 GLY A O 1
ATOM 1443 N N . ILE A 1 202 ? -23.803 2.914 -1.017 1.00 12.38 183 ILE A N 1
ATOM 1444 C CA . ILE A 1 202 ? -23.054 4.168 -0.939 1.00 14.40 183 ILE A CA 1
ATOM 1445 C C . ILE A 1 202 ? -23.790 5.255 -0.166 1.00 17.88 183 ILE A C 1
ATOM 1446 O O . ILE A 1 202 ? -24.900 5.649 -0.532 1.00 14.68 183 ILE A O 1
ATOM 1451 N N . GLY A 1 203 ? -23.160 5.766 0.884 1.00 18.43 184 GLY A N 1
ATOM 1452 C CA . GLY A 1 203 ? -23.665 6.950 1.557 1.00 13.96 184 GLY A CA 1
ATOM 1453 C C . GLY A 1 203 ? -24.608 6.606 2.702 1.00 19.43 184 GLY A C 1
ATOM 1454 O O . GLY A 1 203 ? -24.834 5.438 3.010 1.00 18.94 184 GLY A O 1
ATOM 1455 N N . PRO A 1 204 ? -25.186 7.634 3.327 1.00 17.98 185 PRO A N 1
ATOM 1456 C CA . PRO A 1 204 ? -26.064 7.451 4.487 1.00 15.71 185 PRO A CA 1
ATOM 1457 C C . PRO A 1 204 ? -27.457 6.955 4.107 1.00 15.87 185 PRO A C 1
ATOM 1458 O O . PRO A 1 204 ? -27.831 6.910 2.920 1.00 12.16 185 PRO A O 1
ATOM 1462 N N . ALA A 1 205 ? -28.202 6.569 5.139 1.00 14.90 186 ALA A N 1
ATOM 1463 C CA . ALA A 1 205 ? -29.631 6.284 5.048 1.00 15.77 186 ALA A CA 1
ATOM 1464 C C . ALA A 1 205 ? -29.940 5.056 4.208 1.00 14.08 186 ALA A C 1
ATOM 1465 O O . ALA A 1 205 ? -30.947 5.015 3.511 1.00 13.63 186 ALA A O 1
ATOM 1467 N N . LYS A 1 206 ? -29.081 4.046 4.292 1.00 16.39 187 LYS A N 1
ATOM 1468 C CA . LYS A 1 206 ? -29.286 2.822 3.526 1.00 14.03 187 LYS A CA 1
ATOM 1469 C C . LYS A 1 206 ? -30.574 2.100 3.924 1.00 22.89 187 LYS A C 1
ATOM 1470 O O . LYS A 1 206 ? -31.172 1.395 3.111 1.00 19.55 187 LYS A O 1
ATOM 1476 N N . SER A 1 207 ? -31.000 2.270 5.177 1.00 17.53 188 SER A N 1
ATOM 1477 C CA . SER A 1 207 ? -32.244 1.654 5.641 1.00 18.22 188 SER A CA 1
ATOM 1478 C C . SER A 1 207 ? -33.489 2.425 5.175 1.00 20.94 188 SER A C 1
ATOM 1479 O O . SER A 1 207 ? -34.611 1.934 5.322 1.00 21.65 188 SER A O 1
ATOM 1482 N N . MET A 1 208 ? -33.297 3.629 4.625 1.00 19.65 189 MET A N 1
ATOM 1483 C CA . MET A 1 208 ? -34.412 4.448 4.127 1.00 17.26 189 MET A CA 1
ATOM 1484 C C . MET A 1 208 ? -34.471 4.526 2.595 1.00 18.78 189 MET A C 1
ATOM 1485 O O . MET A 1 208 ? -35.006 5.480 2.048 1.00 17.96 189 MET A O 1
ATOM 1490 N N . GLY A 1 209 ? -33.914 3.553 1.902 1.00 14.54 190 GLY A N 1
ATOM 1491 C CA . GLY A 1 209 ? -34.027 3.531 0.449 1.00 18.85 190 GLY A CA 1
ATOM 1492 C C . GLY A 1 209 ? -32.983 4.340 -0.306 1.00 14.70 190 GLY A C 1
ATOM 1493 O O . GLY A 1 209 ? -33.199 4.712 -1.466 1.00 14.64 190 GLY A O 1
ATOM 1494 N N . CYS A 1 210 ? -31.852 4.614 0.338 1.00 12.56 191 CYS A N 1
ATOM 1495 C CA . CYS A 1 210 ? -30.700 5.209 -0.351 1.00 10.91 191 CYS A CA 1
ATOM 1496 C C . CYS A 1 210 ? -29.556 4.218 -0.458 1.00 13.63 191 CYS A C 1
ATOM 1497 O O . CYS A 1 210 ? -29.482 3.239 0.294 1.00 14.78 191 CYS A O 1
ATOM 1500 N N . GLY A 1 211 ? -28.631 4.492 -1.374 1.00 14.82 192 GLY A N 1
ATOM 1501 C CA . GLY A 1 211 ? -27.372 3.782 -1.379 1.00 11.28 192 GLY A CA 1
ATOM 1502 C C . GLY A 1 211 ? -27.248 2.682 -2.412 1.00 15.77 192 GLY A C 1
ATOM 1503 O O . GLY A 1 211 ? -26.139 2.228 -2.672 1.00 12.83 192 GLY A O 1
ATOM 1504 N N . LEU A 1 212 ? -28.366 2.238 -2.986 1.00 12.31 193 LEU A N 1
ATOM 1505 C CA . LEU A 1 212 ? -28.320 1.116 -3.930 1.00 14.42 193 LEU A CA 1
ATOM 1506 C C . LEU A 1 212 ? -27.794 1.607 -5.266 1.00 14.18 193 LEU A C 1
ATOM 15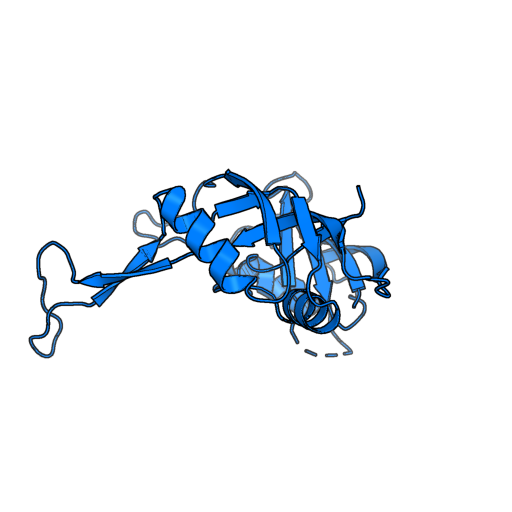07 O O . LEU A 1 212 ? -28.445 2.409 -5.931 1.00 13.80 193 LEU A O 1
ATOM 1512 N N . LEU A 1 213 ? -26.609 1.135 -5.641 1.00 15.27 194 LEU A N 1
ATOM 1513 C CA . LEU A 1 213 ? -25.992 1.527 -6.899 1.00 14.68 194 LEU A CA 1
ATOM 1514 C C . LEU A 1 213 ? -26.356 0.512 -7.971 1.00 14.32 194 LEU A C 1
ATOM 1515 O O . LEU A 1 213 ? -25.893 -0.633 -7.925 1.00 15.54 194 LEU A O 1
ATOM 1520 N N . SER A 1 214 ? -27.217 0.919 -8.902 1.00 13.20 195 SER A N 1
ATOM 1521 C CA . SER A 1 214 ? -27.671 0.037 -9.983 1.00 15.24 195 SER A CA 1
ATOM 1522 C C . SER A 1 214 ? -26.812 0.269 -11.223 1.00 15.46 195 SER A C 1
ATOM 1523 O O . SER A 1 214 ? -26.604 1.410 -11.627 1.00 17.87 195 SER A O 1
ATOM 1526 N N . LEU A 1 215 ? -26.325 -0.811 -11.818 1.00 15.31 196 LEU A N 1
ATOM 1527 C CA . LEU A 1 215 ? -25.463 -0.728 -12.995 1.00 20.01 196 LEU A CA 1
ATOM 1528 C C . LEU A 1 215 ? -26.069 -1.480 -14.172 1.00 20.09 196 LEU A C 1
ATOM 1529 O O . LEU A 1 215 ? -26.761 -2.481 -13.977 1.00 17.61 196 LEU A O 1
ATOM 1534 N N . ALA A 1 216 ? -25.788 -1.017 -15.389 1.00 16.38 197 ALA A N 1
ATOM 1535 C CA . ALA A 1 216 ? -26.273 -1.678 -16.602 1.00 18.35 197 ALA A CA 1
ATOM 1536 C C . ALA A 1 216 ? -25.372 -1.407 -17.820 1.00 16.76 197 ALA A C 1
ATOM 1537 O O . ALA A 1 216 ? -24.871 -0.289 -18.004 1.00 14.58 197 ALA A O 1
ATOM 1539 N N . PRO A 1 217 ? -25.163 -2.431 -18.662 1.00 16.21 198 PRO A N 1
ATOM 1540 C CA . PRO A 1 217 ? -24.357 -2.219 -19.872 1.00 14.98 198 PRO A CA 1
ATOM 1541 C C . PRO A 1 217 ? -24.996 -1.208 -20.819 1.00 18.49 198 PRO A C 1
ATOM 1542 O O . PRO A 1 217 ? -26.219 -1.039 -20.807 1.00 18.24 198 PRO A O 1
ATOM 1546 N N . LEU A 1 218 ? -24.180 -0.518 -21.616 1.00 17.93 199 LEU A N 1
ATOM 1547 C CA . LEU A 1 218 ? -24.727 0.372 -22.632 1.00 18.93 199 LEU A CA 1
ATOM 1548 C C . LEU A 1 218 ? -25.467 -0.423 -23.717 1.00 25.73 199 LEU A C 1
ATOM 1549 O O . LEU A 1 218 ? -26.184 0.163 -24.540 1.00 19.90 199 LEU A O 1
#

Foldseek 3Di:
DKKFKKFFAAVQQVFLLSVLVQQVQQPPVPKFKAFPAQDDNRGTIIIIGDPDDGHDDPGMDTPDMDDDDDDDDAFAKKKKKFKAQAKDWDFDPVQDADPVRHGDIDIDTDDDPVVVVVLVCVQCDQFKAFPDKDWAWDDWHFRDPDPPTDTGTIIMIIDMIGGRDPVSVVVQQSNFTHPDRSSNGGHMDIGHD

Nearest PDB structur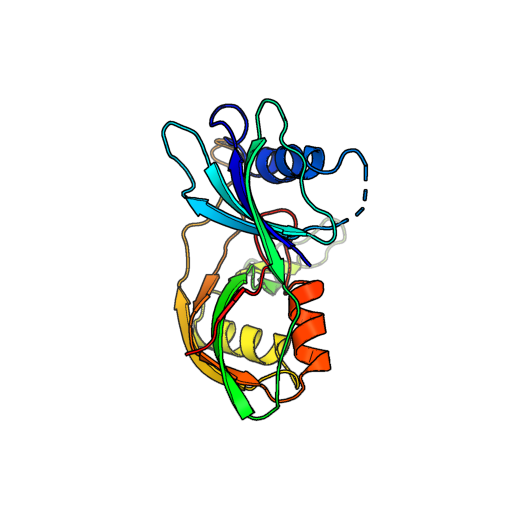es (foldseek):
  4dzd-assembly1_A  TM=1.005E+00  e=9.772E-38  Escherichia coli K-12
  4tvx-assembly1_M  TM=9.252E-01  e=1.880E-33  Escherichia coli K-12
  5cd4-assembly1_A  TM=9.134E-01  e=4.541E-33  Escherichia coli K-12
  4u7u-assembly2_D  TM=9.406E-01  e=2.401E-31  Escherichia coli K-12
  4tvx-assembly2_A  TM=9.230E-01  e=5.729E-32  Escherichia coli K-12

Radius of gyration: 18.23 Å; Cα contacts (8 Å, |Δi|>4): 434; chains: 1; bounding box: 43×50×50 Å